Protein AF-A0A962X6D7-F1 (afdb_monomer)

Structure (mmCIF, N/CA/C/O backbone):
data_AF-A0A962X6D7-F1
#
_entry.id   AF-A0A962X6D7-F1
#
loop_
_atom_site.group_PDB
_atom_site.id
_atom_site.type_symbol
_atom_site.label_atom_id
_atom_sit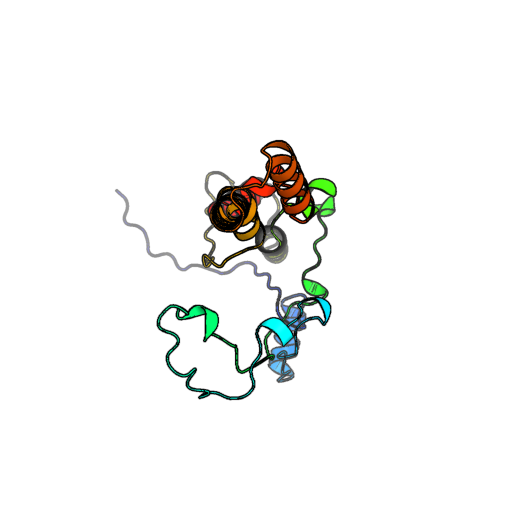e.label_alt_id
_atom_site.label_comp_id
_atom_site.label_asym_id
_atom_site.label_entity_id
_atom_site.label_seq_id
_atom_site.pdbx_PDB_ins_code
_atom_site.Cartn_x
_atom_site.Cartn_y
_atom_site.Cartn_z
_atom_site.occupancy
_atom_site.B_iso_or_equiv
_atom_site.auth_seq_id
_atom_site.auth_comp_id
_atom_site.auth_asym_id
_atom_site.auth_atom_id
_atom_site.pdbx_PDB_model_num
ATOM 1 N N . MET A 1 1 ? -8.717 36.771 18.619 1.00 44.91 1 MET A N 1
ATOM 2 C CA . MET A 1 1 ? -8.105 35.461 18.313 1.00 44.91 1 MET A CA 1
ATOM 3 C C . MET A 1 1 ? -8.301 34.594 19.543 1.00 44.91 1 MET A C 1
ATOM 5 O O . MET A 1 1 ? -7.659 34.850 20.550 1.00 44.91 1 MET A O 1
ATOM 9 N N . SER A 1 2 ? -9.304 33.711 19.521 1.00 48.44 2 SER A N 1
ATOM 10 C CA . SER A 1 2 ? -9.614 32.841 20.662 1.00 48.44 2 SER A CA 1
ATOM 11 C C . SER A 1 2 ? -8.520 31.786 20.784 1.00 48.44 2 SER A C 1
ATOM 13 O O . SER A 1 2 ? -8.161 31.180 19.776 1.00 48.44 2 SER A O 1
ATOM 15 N N . ALA A 1 3 ? -7.975 31.612 21.987 1.00 52.97 3 ALA A N 1
ATOM 16 C CA . ALA A 1 3 ? -7.013 30.564 22.287 1.00 52.97 3 ALA A CA 1
ATOM 17 C C . ALA A 1 3 ? -7.563 29.207 21.823 1.00 52.97 3 ALA A C 1
ATOM 19 O O . ALA A 1 3 ? -8.709 28.866 22.120 1.00 52.97 3 ALA A O 1
ATOM 20 N N . THR A 1 4 ? -6.754 28.447 21.086 1.00 59.81 4 THR A N 1
ATOM 21 C CA . THR A 1 4 ? -6.993 27.029 20.810 1.00 59.81 4 THR A CA 1
ATOM 22 C C . THR A 1 4 ? -7.150 26.322 22.148 1.00 59.81 4 THR A C 1
ATOM 24 O O . THR A 1 4 ? -6.160 26.063 22.832 1.00 59.81 4 THR A O 1
ATOM 27 N N . GLN A 1 5 ? -8.395 26.078 22.562 1.00 63.34 5 GLN A N 1
ATOM 28 C CA . GLN A 1 5 ? -8.655 25.212 23.698 1.00 63.34 5 GLN A CA 1
ATOM 29 C C . GLN A 1 5 ? -8.096 23.846 23.336 1.00 63.34 5 GLN A C 1
ATOM 31 O O . GLN A 1 5 ? -8.526 23.238 22.354 1.00 63.34 5 GLN A O 1
ATOM 36 N N . ASN A 1 6 ? -7.098 23.419 24.104 1.00 71.44 6 ASN A N 1
ATOM 37 C CA . ASN A 1 6 ? -6.504 22.099 24.022 1.00 71.44 6 ASN A CA 1
ATOM 38 C C . ASN A 1 6 ? -7.585 21.097 24.447 1.00 71.44 6 ASN A C 1
ATOM 40 O O . ASN A 1 6 ? -7.741 20.806 25.628 1.00 71.44 6 ASN A O 1
ATOM 44 N N . SER A 1 7 ? -8.430 20.723 23.492 1.00 83.88 7 SER A N 1
ATOM 45 C CA . SER A 1 7 ? -9.551 19.819 23.704 1.00 83.88 7 SER A CA 1
ATOM 46 C C . SER A 1 7 ? -9.034 18.403 23.520 1.00 83.88 7 SER A C 1
ATOM 48 O O . SER A 1 7 ? -8.278 18.144 22.580 1.00 83.88 7 SER A O 1
ATOM 50 N N . ASP A 1 8 ? -9.440 17.500 24.404 1.00 93.38 8 ASP A N 1
ATOM 51 C CA . ASP A 1 8 ? -9.109 16.087 24.262 1.00 93.38 8 ASP A CA 1
ATOM 52 C C . ASP A 1 8 ? -9.679 15.536 22.946 1.00 93.38 8 ASP A C 1
ATOM 54 O O . ASP A 1 8 ? -10.756 15.935 22.493 1.00 93.38 8 ASP A O 1
ATOM 58 N N . ILE A 1 9 ? -8.944 14.613 22.323 1.00 93.62 9 ILE A N 1
ATOM 59 C CA . ILE A 1 9 ? -9.328 13.982 21.058 1.00 93.62 9 ILE A CA 1
ATOM 60 C C . ILE A 1 9 ? -9.783 12.551 21.336 1.00 93.62 9 ILE A C 1
ATOM 62 O O . ILE A 1 9 ? -9.028 11.748 21.883 1.00 93.62 9 ILE A O 1
ATOM 66 N N . ALA A 1 10 ? -11.008 12.225 20.926 1.00 96.31 10 ALA A N 1
ATOM 67 C CA . ALA A 1 10 ? -11.549 10.874 20.999 1.00 96.31 10 ALA A CA 1
ATOM 68 C C . ALA A 1 10 ? -11.366 10.137 19.665 1.00 96.31 10 ALA A C 1
ATOM 70 O O . ALA A 1 10 ? -11.603 10.699 18.595 1.00 96.31 10 ALA A O 1
ATOM 71 N N . ILE A 1 11 ? -10.996 8.858 19.734 1.00 97.25 11 ILE A N 1
ATOM 72 C CA . ILE A 1 11 ? -11.051 7.944 18.589 1.00 97.25 11 ILE A CA 1
ATOM 73 C C . ILE A 1 11 ? -12.446 7.324 18.589 1.00 97.25 11 ILE A C 1
ATOM 75 O O . ILE A 1 11 ? -12.779 6.564 19.496 1.00 97.25 11 ILE A O 1
ATOM 79 N N . VAL A 1 12 ? -13.264 7.685 17.602 1.00 97.12 12 VAL A N 1
ATOM 80 C CA . VAL A 1 12 ? -14.678 7.273 17.530 1.00 97.12 12 VAL A CA 1
ATOM 81 C C . VAL A 1 12 ? -14.941 6.129 16.556 1.00 97.12 12 VAL A C 1
ATOM 83 O O . VAL A 1 12 ? -16.013 5.546 16.606 1.00 97.12 12 VAL A O 1
ATOM 86 N N . GLY A 1 13 ? -13.974 5.793 15.704 1.00 97.81 13 GLY A N 1
ATOM 87 C CA . GLY A 1 13 ? -14.039 4.630 14.827 1.00 97.81 13 GLY A CA 1
ATOM 88 C C . GLY A 1 13 ? -12.663 4.265 14.293 1.00 97.81 13 GLY A C 1
ATOM 89 O O . GLY A 1 13 ? -11.773 5.117 14.189 1.00 97.81 13 GLY A O 1
ATOM 90 N N . MET A 1 14 ? -12.470 2.986 13.999 1.00 98.25 14 MET A N 1
ATOM 91 C CA . MET A 1 14 ? -11.208 2.440 13.522 1.00 98.25 14 MET A CA 1
ATOM 92 C C . MET A 1 14 ? -11.446 1.347 12.481 1.00 98.25 14 MET A C 1
ATOM 94 O O . MET A 1 14 ? -12.423 0.609 12.515 1.00 98.25 14 MET A O 1
ATOM 98 N N . ALA A 1 15 ? -10.479 1.180 11.587 1.00 98.12 15 ALA A N 1
ATOM 99 C CA . ALA A 1 15 ? -10.383 0.023 10.713 1.00 98.12 15 ALA A CA 1
ATOM 100 C C . ALA A 1 15 ? -8.913 -0.361 10.553 1.00 98.12 15 ALA A C 1
ATOM 102 O O . ALA A 1 15 ? -8.019 0.470 10.723 1.00 98.12 15 ALA A O 1
ATOM 103 N N . GLY A 1 16 ? -8.651 -1.624 10.233 1.00 96.50 16 GLY A N 1
ATOM 104 C CA . GLY A 1 16 ? -7.289 -2.099 10.043 1.00 96.50 16 GLY A CA 1
ATOM 105 C C . GLY A 1 16 ? -7.240 -3.383 9.237 1.00 96.50 16 GLY A C 1
ATOM 106 O O . GLY A 1 16 ? -8.085 -4.258 9.407 1.00 96.50 16 GLY A O 1
ATOM 107 N N . LEU A 1 17 ? -6.220 -3.474 8.388 1.00 97.06 17 LEU A N 1
ATOM 108 C CA . LEU A 1 17 ? -5.912 -4.627 7.556 1.00 97.06 17 LEU A CA 1
ATOM 109 C C . LEU A 1 17 ? -4.456 -5.017 7.801 1.00 97.06 17 LEU A C 1
ATOM 111 O O . LEU A 1 17 ? -3.547 -4.213 7.591 1.00 97.06 17 LEU A O 1
ATOM 115 N N . PHE A 1 18 ? -4.235 -6.246 8.255 1.00 97.19 18 PHE A N 1
ATOM 116 C CA . PHE A 1 18 ? -2.920 -6.735 8.658 1.00 97.19 18 PHE A CA 1
ATOM 117 C C . PHE A 1 18 ? -2.679 -8.155 8.128 1.00 97.19 18 PHE A C 1
ATOM 119 O O . PHE A 1 18 ? -3.621 -8.847 7.728 1.00 97.19 18 PHE A O 1
ATOM 126 N N . PRO A 1 19 ? -1.423 -8.638 8.119 1.00 97.56 19 PRO A N 1
ATOM 127 C CA . PRO A 1 19 ? -1.127 -10.024 7.774 1.00 97.56 19 PRO A CA 1
ATOM 128 C C . PRO A 1 19 ? -1.981 -10.998 8.596 1.00 97.56 19 PRO A C 1
ATOM 130 O O . PRO A 1 19 ? -2.004 -10.938 9.825 1.00 97.56 19 PRO A O 1
ATOM 133 N N . GLN A 1 20 ? -2.703 -11.884 7.902 1.00 97.00 20 GLN A N 1
ATOM 134 C CA . GLN A 1 20 ? -3.639 -12.851 8.498 1.00 97.00 20 GLN A CA 1
ATOM 135 C C . GLN A 1 20 ? -4.762 -12.227 9.360 1.00 97.00 20 GLN A C 1
ATOM 137 O O . GLN A 1 20 ? -5.312 -12.900 10.234 1.00 97.00 20 GLN A O 1
ATOM 142 N N . ALA A 1 21 ? -5.101 -10.954 9.145 1.00 97.81 21 ALA A N 1
ATOM 143 C CA . ALA A 1 21 ? -6.188 -10.265 9.835 1.00 97.81 21 ALA A CA 1
ATOM 144 C C . ALA A 1 21 ? -6.881 -9.274 8.894 1.00 97.81 21 ALA A C 1
ATOM 146 O O . ALA A 1 21 ? -6.393 -8.173 8.649 1.00 97.81 21 ALA A O 1
ATOM 147 N N . GLU A 1 22 ? -8.046 -9.674 8.391 1.00 96.44 22 GLU A N 1
ATOM 148 C CA . GLU A 1 22 ? -8.843 -8.884 7.445 1.00 96.44 22 GLU A CA 1
ATOM 149 C C . GLU A 1 22 ? -9.573 -7.691 8.088 1.00 96.44 22 GLU A C 1
ATOM 151 O O . GLU A 1 22 ? -10.083 -6.829 7.384 1.00 96.44 22 GLU A O 1
ATOM 156 N N . ASN A 1 23 ? -9.646 -7.648 9.421 1.00 96.75 23 ASN A N 1
ATOM 157 C CA . ASN A 1 23 ? -10.310 -6.597 10.189 1.00 96.75 23 ASN A CA 1
ATOM 158 C C . ASN A 1 23 ? -9.768 -6.533 11.632 1.00 96.75 23 ASN A C 1
ATOM 160 O O . ASN A 1 23 ? -8.963 -7.372 12.055 1.00 96.75 23 ASN A O 1
ATOM 164 N N . LEU A 1 24 ? -10.243 -5.555 12.413 1.00 97.69 24 LEU A N 1
ATOM 165 C CA . LEU A 1 24 ? -9.819 -5.348 13.804 1.00 97.69 24 LEU A CA 1
ATOM 166 C C . LEU A 1 24 ? -10.155 -6.522 14.729 1.00 97.69 24 LEU A C 1
ATOM 168 O O . LEU A 1 24 ? -9.370 -6.824 15.626 1.00 97.69 24 LEU A O 1
ATOM 172 N N . ALA A 1 25 ? -11.277 -7.213 14.508 1.00 97.81 25 ALA A N 1
ATOM 173 C CA . ALA A 1 25 ? -11.648 -8.376 15.312 1.00 97.81 25 ALA A CA 1
ATOM 174 C C . ALA A 1 25 ? -10.667 -9.538 15.090 1.00 97.81 25 ALA A C 1
ATOM 176 O O . ALA A 1 25 ? -10.178 -10.131 16.053 1.00 97.81 25 ALA A O 1
ATOM 177 N N . ALA A 1 26 ? -10.313 -9.818 13.832 1.00 98.19 26 ALA A N 1
ATOM 178 C CA . ALA A 1 26 ? -9.300 -10.809 13.481 1.00 98.19 26 ALA A CA 1
ATOM 179 C C . ALA A 1 26 ? -7.910 -10.407 14.000 1.00 98.19 26 ALA A C 1
ATOM 181 O O . ALA A 1 26 ? -7.183 -11.242 14.538 1.00 98.19 26 ALA A O 1
ATOM 182 N N . TYR A 1 27 ? -7.555 -9.124 13.902 1.00 98.25 27 TYR A N 1
ATOM 183 C CA . TYR A 1 27 ? -6.300 -8.604 14.445 1.00 98.25 27 TYR A CA 1
ATOM 184 C C . TYR A 1 27 ? -6.223 -8.782 15.967 1.00 98.25 27 TYR A C 1
ATOM 186 O O . TYR A 1 27 ? -5.227 -9.286 16.489 1.00 98.25 27 TYR A O 1
ATOM 194 N N . TRP A 1 28 ? -7.301 -8.460 16.683 1.00 98.25 28 TRP A N 1
ATOM 195 C CA . TRP A 1 28 ? -7.381 -8.645 18.129 1.00 98.25 28 TRP A CA 1
ATOM 196 C C . TRP A 1 28 ? -7.319 -10.120 18.534 1.00 98.25 28 TRP A C 1
ATOM 198 O O . TRP A 1 28 ? -6.585 -10.484 19.455 1.00 98.25 28 TRP A O 1
ATOM 208 N N . ALA A 1 29 ? -8.011 -10.995 17.802 1.00 98.50 29 ALA A N 1
ATOM 209 C CA . ALA A 1 29 ? -7.923 -12.438 18.003 1.00 98.50 29 ALA A CA 1
ATOM 210 C C . ALA A 1 29 ? -6.490 -12.960 17.793 1.00 98.50 29 ALA A C 1
ATOM 212 O O . ALA A 1 29 ? -6.024 -13.794 18.572 1.00 98.50 29 ALA A O 1
ATOM 213 N N . ASN A 1 30 ? -5.762 -12.439 16.798 1.00 98.31 30 ASN A N 1
ATOM 214 C CA . ASN A 1 30 ? -4.355 -12.781 16.575 1.00 98.31 30 ASN A CA 1
ATOM 215 C C . ASN A 1 30 ? -3.472 -12.367 17.762 1.00 98.31 30 ASN A C 1
ATOM 217 O O . ASN A 1 30 ? -2.626 -13.159 18.182 1.00 98.31 30 ASN A O 1
ATOM 221 N N . ILE A 1 31 ? -3.688 -11.174 18.331 1.00 98.25 31 ILE A N 1
ATOM 222 C CA . ILE A 1 31 ? -2.956 -10.692 19.514 1.00 98.25 31 ILE A CA 1
ATOM 223 C C . ILE A 1 31 ? -3.212 -11.605 20.717 1.00 98.25 31 ILE A C 1
ATOM 225 O O . ILE A 1 31 ? -2.263 -12.114 21.317 1.00 98.25 31 ILE A O 1
ATOM 229 N N . LEU A 1 32 ? -4.483 -11.854 21.050 1.00 98.56 32 LEU A N 1
ATOM 230 C CA . LEU A 1 32 ? -4.858 -12.717 22.176 1.00 98.56 32 LEU A CA 1
ATOM 231 C C . LEU A 1 32 ? -4.330 -14.147 22.001 1.00 98.56 32 LEU A C 1
ATOM 233 O O . LEU A 1 32 ? -3.868 -14.765 22.959 1.00 98.56 32 LEU A O 1
ATOM 237 N N . GLY A 1 33 ? -4.359 -14.650 20.766 1.00 98.44 33 GLY A N 1
ATOM 238 C CA . GLY A 1 33 ? -3.846 -15.964 20.392 1.00 98.44 33 GLY A CA 1
ATOM 239 C C . GLY A 1 33 ? -2.326 -16.042 20.230 1.00 98.44 33 GLY A C 1
ATOM 240 O O . GLY A 1 33 ? -1.828 -17.126 19.934 1.00 98.44 33 GLY A O 1
ATOM 241 N N . LYS A 1 34 ? -1.585 -14.934 20.401 1.00 98.25 34 LYS A N 1
ATOM 242 C CA . LYS A 1 34 ? -0.127 -14.842 20.177 1.00 98.25 34 LYS A CA 1
ATOM 243 C C . LYS A 1 34 ? 0.305 -15.407 18.815 1.00 98.25 34 LYS A C 1
ATOM 245 O O . LYS A 1 34 ? 1.310 -16.110 18.713 1.00 98.25 34 LYS A O 1
ATOM 250 N N . ARG A 1 35 ? -0.484 -15.145 17.771 1.00 97.94 35 ARG A N 1
ATOM 251 C CA . ARG A 1 35 ? -0.248 -15.688 16.429 1.00 97.94 35 ARG A CA 1
ATOM 252 C C . ARG A 1 35 ? 0.961 -15.011 15.775 1.00 97.94 35 ARG A C 1
ATOM 254 O O . ARG A 1 35 ? 0.990 -13.788 15.663 1.00 97.94 35 ARG A O 1
ATOM 261 N N . ASP A 1 36 ? 1.918 -15.808 15.293 1.00 97.62 36 ASP A N 1
ATOM 262 C CA . ASP A 1 36 ? 2.981 -15.334 14.397 1.00 97.62 36 ASP A CA 1
ATOM 263 C C . ASP A 1 36 ? 2.416 -15.197 12.973 1.00 97.62 36 ASP A C 1
ATOM 265 O O . ASP A 1 36 ? 2.102 -16.192 12.319 1.00 97.62 36 ASP A O 1
ATOM 269 N N . ALA A 1 37 ? 2.253 -13.955 12.513 1.00 97.25 37 ALA A N 1
ATOM 270 C CA . ALA A 1 37 ? 1.752 -13.639 11.176 1.00 97.25 37 ALA A CA 1
ATOM 271 C C . ALA A 1 37 ? 2.875 -13.411 10.140 1.00 97.25 37 ALA A C 1
ATOM 273 O O . ALA A 1 37 ? 2.617 -12.889 9.052 1.00 97.25 37 ALA A O 1
ATOM 274 N N . ILE A 1 38 ? 4.117 -13.779 10.472 1.00 97.06 38 ILE A N 1
ATOM 275 C CA . ILE A 1 38 ? 5.282 -13.666 9.595 1.00 97.06 38 ILE A CA 1
ATOM 276 C C . ILE A 1 38 ? 5.434 -14.926 8.741 1.00 97.06 38 ILE A C 1
ATOM 278 O O . ILE A 1 38 ? 5.610 -16.033 9.252 1.00 97.06 38 ILE A O 1
ATOM 282 N N . ASP A 1 39 ? 5.470 -14.746 7.426 1.00 93.94 39 ASP A N 1
ATOM 283 C CA . ASP A 1 39 ? 5.485 -15.835 6.448 1.00 93.94 39 ASP A CA 1
ATOM 284 C C . ASP A 1 39 ? 6.396 -15.487 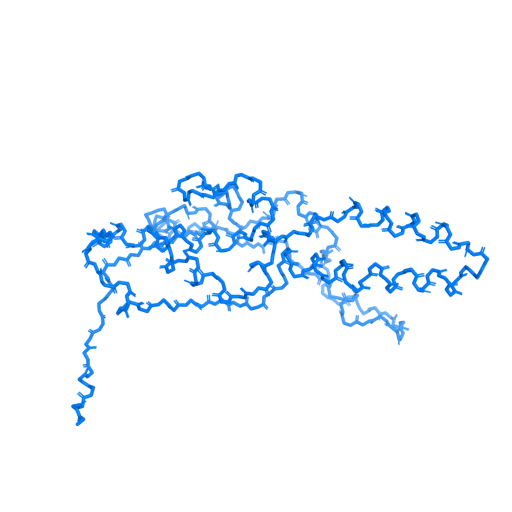5.256 1.00 93.94 39 ASP A C 1
ATOM 286 O O . ASP A 1 39 ? 6.995 -14.412 5.221 1.00 93.94 39 ASP A O 1
ATOM 290 N N . GLU A 1 40 ? 6.531 -16.387 4.288 1.00 91.88 40 GLU A N 1
ATOM 291 C CA . GLU A 1 40 ? 7.148 -16.105 2.992 1.00 91.88 40 GLU A CA 1
ATOM 292 C C . GLU A 1 40 ? 6.171 -15.378 2.041 1.00 91.88 40 GLU A C 1
ATOM 294 O O . GLU A 1 40 ? 4.943 -15.545 2.153 1.00 91.88 40 GLU A O 1
ATOM 299 N N . PRO A 1 41 ? 6.691 -14.564 1.096 1.00 89.81 41 PRO A N 1
ATOM 300 C CA . PRO A 1 41 ? 5.881 -13.919 0.068 1.00 89.81 41 PRO A CA 1
ATOM 301 C C . PRO A 1 41 ? 5.231 -14.952 -0.859 1.00 89.81 41 PRO A C 1
ATOM 303 O O . PRO A 1 41 ? 5.561 -16.139 -0.847 1.00 89.81 41 PRO A O 1
ATOM 306 N N . LEU A 1 42 ? 4.312 -14.488 -1.707 1.00 88.62 42 LEU A N 1
ATOM 307 C CA . LEU A 1 42 ? 3.743 -15.334 -2.753 1.00 88.62 42 LEU A CA 1
ATOM 308 C C . LEU A 1 42 ? 4.845 -15.825 -3.724 1.00 88.62 42 LEU A C 1
ATOM 310 O O . LEU A 1 42 ? 5.800 -15.084 -3.986 1.00 88.62 42 LEU A O 1
ATOM 314 N N . PRO A 1 43 ? 4.739 -17.053 -4.275 1.00 85.56 43 PRO A N 1
ATOM 315 C CA . PRO A 1 43 ? 5.767 -17.618 -5.157 1.00 85.56 43 PRO A CA 1
ATOM 316 C C . PRO A 1 43 ? 6.076 -16.773 -6.403 1.00 85.56 43 PRO A C 1
ATOM 318 O O . PRO A 1 43 ? 7.206 -16.773 -6.893 1.00 85.56 43 PRO A O 1
ATOM 321 N N . ASP A 1 44 ? 5.086 -16.033 -6.902 1.00 82.56 44 ASP A N 1
ATOM 322 C CA . ASP A 1 44 ? 5.173 -15.163 -8.078 1.00 82.56 44 ASP A CA 1
ATOM 323 C C . ASP A 1 44 ? 5.951 -13.858 -7.833 1.00 82.56 44 ASP A C 1
ATOM 325 O O . ASP A 1 44 ? 6.432 -13.246 -8.787 1.00 82.56 44 ASP A O 1
ATOM 329 N N . TRP A 1 45 ? 6.182 -13.476 -6.572 1.00 80.19 45 TRP A N 1
ATOM 330 C CA . TRP A 1 45 ? 7.040 -12.339 -6.217 1.00 80.19 45 TRP A CA 1
ATOM 331 C C . TRP A 1 45 ? 8.525 -12.586 -6.556 1.00 80.19 45 TRP A C 1
ATOM 333 O O . TRP A 1 45 ? 9.324 -11.651 -6.596 1.00 80.19 45 TRP A O 1
ATOM 343 N N . ASN A 1 46 ? 8.911 -13.840 -6.836 1.00 78.06 46 ASN A N 1
ATOM 344 C CA . ASN A 1 46 ? 10.263 -14.247 -7.235 1.00 78.06 46 ASN A CA 1
ATOM 345 C C . ASN A 1 46 ? 11.363 -13.759 -6.267 1.00 78.06 46 ASN A C 1
ATOM 347 O O . ASN A 1 46 ? 12.399 -13.222 -6.672 1.00 78.06 46 ASN A O 1
ATOM 351 N N . ALA A 1 47 ? 11.156 -13.998 -4.965 1.00 79.94 47 ALA A N 1
ATOM 352 C CA . ALA A 1 47 ? 12.090 -13.623 -3.896 1.00 79.94 47 ALA A CA 1
ATOM 353 C C . ALA A 1 47 ? 13.530 -14.098 -4.130 1.00 79.94 47 ALA A C 1
ATOM 355 O O . ALA A 1 47 ? 14.478 -13.449 -3.695 1.00 79.94 47 ALA A O 1
ATOM 356 N N . ASN A 1 48 ? 13.700 -15.213 -4.847 1.00 79.62 48 ASN A N 1
ATOM 357 C CA . ASN A 1 48 ? 15.004 -15.776 -5.198 1.00 79.62 48 ASN A CA 1
ATOM 358 C C . ASN A 1 48 ? 15.904 -14.775 -5.931 1.00 79.62 48 ASN A C 1
ATOM 360 O O . ASN A 1 48 ? 17.120 -14.831 -5.780 1.00 79.62 48 ASN A O 1
ATOM 364 N N . ARG A 1 49 ? 15.332 -13.831 -6.689 1.00 77.94 49 ARG A N 1
ATOM 365 C CA . ARG A 1 49 ? 16.109 -12.796 -7.381 1.00 77.94 49 ARG A CA 1
ATOM 366 C C . ARG A 1 49 ? 16.839 -11.862 -6.412 1.00 77.94 49 ARG A C 1
ATOM 368 O O . ARG A 1 49 ? 17.911 -11.354 -6.749 1.00 77.94 49 ARG A O 1
ATOM 375 N N . PHE A 1 50 ? 16.278 -11.645 -5.227 1.00 77.12 50 PHE A N 1
ATOM 376 C CA . PHE A 1 50 ? 16.754 -10.660 -4.254 1.00 77.12 50 PHE A CA 1
ATOM 377 C C . PHE A 1 50 ? 17.338 -11.291 -2.987 1.00 77.12 50 PHE A C 1
ATOM 379 O O . PHE A 1 50 ? 17.929 -10.577 -2.188 1.00 77.12 50 PHE A O 1
ATOM 386 N N . TYR A 1 51 ? 17.193 -12.604 -2.804 1.00 80.88 51 TYR A N 1
ATOM 387 C CA . TYR A 1 51 ? 17.613 -13.318 -1.601 1.00 80.88 51 TYR A CA 1
ATOM 388 C C . TYR A 1 51 ? 19.050 -13.850 -1.691 1.00 80.88 51 TYR A C 1
ATOM 390 O O . TYR A 1 51 ? 19.403 -14.493 -2.679 1.00 80.88 51 TYR A O 1
ATOM 398 N N . GLU A 1 52 ? 19.841 -13.651 -0.634 1.00 80.88 52 GLU A N 1
ATOM 399 C CA . GLU A 1 52 ? 21.127 -14.329 -0.417 1.00 80.88 52 GLU A CA 1
ATOM 400 C C . GLU A 1 52 ? 21.288 -14.673 1.076 1.00 80.88 52 GLU A C 1
ATOM 402 O O . GLU A 1 52 ? 21.304 -13.767 1.905 1.00 80.88 52 GLU A O 1
ATOM 407 N N . PRO A 1 53 ? 21.391 -15.960 1.458 1.00 72.62 53 PRO A N 1
ATOM 408 C CA . PRO A 1 53 ? 21.372 -16.391 2.861 1.00 72.62 53 PRO A CA 1
ATOM 409 C C . PRO A 1 53 ? 22.591 -15.957 3.694 1.00 72.62 53 PRO A C 1
ATOM 411 O O . PRO A 1 53 ? 22.546 -16.067 4.919 1.00 72.62 53 PRO A O 1
ATOM 414 N N . VAL A 1 54 ? 23.684 -15.502 3.069 1.00 67.06 54 VAL A N 1
ATOM 415 C CA . VAL A 1 54 ? 24.961 -15.234 3.746 1.00 67.06 54 VAL A CA 1
ATOM 416 C C . VAL A 1 54 ? 25.194 -13.730 3.857 1.00 67.06 54 VAL A C 1
ATOM 418 O O . VAL A 1 54 ? 25.512 -13.060 2.882 1.00 67.06 54 VAL A O 1
ATOM 421 N N . ALA A 1 55 ? 25.090 -13.193 5.072 1.00 55.62 55 ALA A N 1
ATOM 422 C CA . ALA A 1 55 ? 25.630 -11.874 5.374 1.00 55.62 55 ALA A CA 1
ATOM 423 C C . ALA A 1 55 ? 27.166 -11.963 5.367 1.00 55.62 55 ALA A C 1
ATOM 425 O O . ALA A 1 55 ? 27.746 -12.527 6.293 1.00 55.62 55 ALA A O 1
ATOM 426 N N . GLY A 1 56 ? 27.824 -11.434 4.330 1.00 52.34 56 GLY A N 1
ATOM 427 C CA . GLY A 1 56 ? 29.284 -11.273 4.331 1.00 52.34 56 GLY A CA 1
ATOM 428 C C . GLY A 1 56 ? 30.059 -11.854 3.151 1.00 52.34 56 GLY A C 1
ATOM 429 O O . GLY A 1 56 ? 31.280 -11.944 3.250 1.00 52.34 56 GLY A O 1
ATOM 430 N N . THR A 1 57 ? 29.427 -12.201 2.027 1.00 51.81 57 THR A N 1
ATOM 431 C CA . THR A 1 57 ? 30.150 -12.277 0.750 1.00 51.81 57 THR A CA 1
ATOM 432 C C . THR A 1 57 ? 30.638 -10.869 0.405 1.00 51.81 57 THR A C 1
ATOM 434 O O . THR A 1 57 ? 29.940 -10.041 -0.175 1.00 51.81 57 THR A O 1
ATOM 437 N N . THR A 1 58 ? 31.860 -10.557 0.836 1.00 51.75 58 THR A N 1
ATOM 438 C CA . THR A 1 58 ? 32.659 -9.478 0.267 1.00 51.75 58 THR A CA 1
ATOM 439 C C . THR A 1 58 ? 32.727 -9.734 -1.229 1.00 51.75 58 THR A C 1
ATOM 441 O O . THR A 1 58 ? 33.506 -10.569 -1.679 1.00 51.75 58 THR A O 1
ATOM 444 N N . HIS A 1 59 ? 31.869 -9.067 -1.999 1.00 52.66 59 HIS A N 1
ATOM 445 C CA . HIS A 1 59 ? 32.066 -8.962 -3.434 1.00 52.66 59 HIS A CA 1
ATOM 446 C C . HIS A 1 59 ? 33.432 -8.304 -3.627 1.00 52.66 59 HIS A C 1
ATOM 448 O O . HIS A 1 59 ? 33.588 -7.114 -3.332 1.00 52.66 59 HIS A O 1
ATOM 454 N N . GLU A 1 60 ? 34.421 -9.113 -4.010 1.00 51.94 60 GLU A N 1
ATOM 455 C CA . GLU A 1 60 ? 35.743 -8.655 -4.411 1.00 51.94 60 GLU A CA 1
ATOM 456 C C . GLU A 1 60 ? 35.568 -7.613 -5.519 1.00 51.94 60 GLU A C 1
ATOM 458 O O . GLU A 1 60 ? 35.061 -7.898 -6.598 1.00 51.94 60 GLU A O 1
ATOM 463 N N . ASP A 1 61 ? 35.882 -6.380 -5.139 1.00 52.28 61 ASP A N 1
ATOM 464 C CA . ASP A 1 61 ? 36.396 -5.257 -5.917 1.00 52.28 61 ASP A CA 1
ATOM 465 C C . ASP A 1 61 ? 36.251 -5.291 -7.456 1.00 52.28 61 ASP A C 1
ATOM 467 O O . ASP A 1 61 ? 37.234 -5.177 -8.184 1.00 52.28 61 ASP A O 1
ATOM 471 N N . ASP A 1 62 ? 35.020 -5.350 -7.979 1.00 52.12 62 ASP A N 1
ATOM 472 C CA . ASP A 1 62 ? 34.726 -4.737 -9.279 1.00 52.12 62 ASP A CA 1
ATOM 473 C C . ASP A 1 62 ? 34.224 -3.310 -9.030 1.00 52.12 62 ASP A C 1
ATOM 475 O O . ASP A 1 62 ? 33.108 -3.058 -8.557 1.00 52.12 62 ASP A O 1
ATOM 479 N N . SER A 1 63 ? 35.111 -2.353 -9.276 1.00 50.75 63 SER A N 1
ATOM 480 C CA . SER A 1 63 ? 35.055 -0.946 -8.864 1.00 50.75 63 SER A CA 1
ATOM 481 C C . SER A 1 63 ? 34.002 -0.103 -9.612 1.00 50.75 63 SER A C 1
ATOM 483 O O . SER A 1 63 ? 34.120 1.118 -9.724 1.00 50.75 63 SER A O 1
ATOM 485 N N . ARG A 1 64 ? 32.923 -0.733 -10.096 1.00 53.88 64 ARG A N 1
ATOM 486 C CA . ARG A 1 64 ? 31.758 -0.074 -10.717 1.00 53.88 64 ARG A CA 1
ATOM 487 C C . ARG A 1 64 ? 30.398 -0.575 -10.224 1.00 53.88 64 ARG A C 1
ATOM 489 O O . ARG A 1 64 ? 29.408 0.126 -10.428 1.00 53.88 64 ARG A O 1
ATOM 496 N N . GLY A 1 65 ? 30.339 -1.721 -9.542 1.00 49.69 65 GLY A N 1
ATOM 497 C CA . GLY A 1 65 ? 29.094 -2.260 -8.996 1.00 49.69 65 GLY A CA 1
ATOM 498 C C . GLY A 1 65 ? 28.680 -1.543 -7.712 1.00 49.69 65 GLY A C 1
ATOM 499 O O . GLY A 1 65 ? 29.280 -1.748 -6.649 1.00 49.69 65 GLY A O 1
ATOM 500 N N . GLY A 1 66 ? 27.695 -0.648 -7.808 1.00 54.72 66 GLY A N 1
ATOM 501 C CA . GLY A 1 66 ? 27.210 0.164 -6.686 1.00 54.72 66 GLY A CA 1
ATOM 502 C C . GLY A 1 66 ? 26.557 -0.654 -5.560 1.00 54.72 66 GLY A C 1
ATOM 503 O O . GLY A 1 66 ? 26.320 -1.852 -5.692 1.00 54.72 66 GLY A O 1
ATOM 504 N N . PHE A 1 67 ? 26.217 0.014 -4.449 1.00 56.44 67 PHE A N 1
ATOM 505 C CA . PHE A 1 67 ? 25.574 -0.572 -3.255 1.00 56.44 67 PHE A CA 1
ATOM 506 C C . PHE A 1 67 ? 24.418 -1.542 -3.573 1.00 56.44 67 PHE A C 1
ATOM 508 O O . PHE A 1 67 ? 24.275 -2.563 -2.910 1.00 56.44 67 PHE A O 1
ATOM 515 N N . LEU A 1 68 ? 23.630 -1.262 -4.617 1.00 54.81 68 LEU A N 1
ATOM 516 C CA . LEU A 1 68 ? 22.469 -2.066 -5.007 1.00 54.81 68 LEU A CA 1
ATOM 517 C C . LEU A 1 68 ? 22.813 -3.437 -5.613 1.00 54.81 68 LEU A C 1
ATOM 519 O O . LEU A 1 68 ? 22.023 -4.362 -5.457 1.00 54.81 68 LEU A O 1
ATOM 523 N N . GLU A 1 69 ? 23.970 -3.608 -6.260 1.00 52.81 69 GLU A N 1
ATOM 524 C CA . GLU A 1 69 ? 24.385 -4.922 -6.791 1.00 52.81 69 GLU A CA 1
ATOM 525 C C . GLU A 1 69 ? 24.810 -5.887 -5.679 1.00 52.81 69 GLU A C 1
ATOM 527 O O . GLU A 1 69 ? 24.711 -7.101 -5.839 1.00 52.81 69 GLU A O 1
ATOM 532 N N . ARG A 1 70 ? 25.205 -5.335 -4.526 1.00 60.34 70 ARG A N 1
ATOM 533 C CA . ARG A 1 70 ? 25.610 -6.062 -3.312 1.00 60.34 70 ARG A CA 1
ATOM 534 C C . ARG A 1 70 ? 24.475 -6.170 -2.285 1.00 60.34 70 ARG A C 1
ATOM 536 O O . ARG A 1 70 ? 24.617 -6.840 -1.269 1.00 60.34 70 ARG A O 1
ATOM 543 N N . ALA A 1 71 ? 23.349 -5.490 -2.518 1.00 62.09 71 ALA A N 1
ATOM 544 C CA . ALA A 1 71 ? 22.217 -5.427 -1.598 1.00 62.09 71 ALA A CA 1
ATOM 545 C C . ALA A 1 71 ? 21.262 -6.609 -1.820 1.00 62.09 71 ALA A C 1
ATOM 547 O O . ALA A 1 71 ? 20.137 -6.452 -2.298 1.00 62.09 71 ALA A O 1
ATOM 548 N N . LYS A 1 72 ? 21.717 -7.814 -1.477 1.00 73.69 72 LYS A N 1
ATOM 549 C CA . LYS A 1 72 ? 20.837 -8.978 -1.346 1.00 73.69 72 LYS A CA 1
ATOM 550 C C . LYS A 1 72 ? 20.232 -9.016 0.056 1.00 73.69 72 LYS A C 1
ATOM 552 O O . LYS A 1 72 ? 20.859 -8.636 1.042 1.00 73.69 72 LYS A O 1
ATOM 557 N N . ILE A 1 73 ? 18.981 -9.448 0.144 1.00 79.94 73 ILE A N 1
ATOM 558 C CA . ILE A 1 73 ? 18.235 -9.554 1.397 1.00 79.94 73 ILE A CA 1
ATOM 559 C C . ILE A 1 73 ? 18.522 -10.933 2.001 1.00 79.94 73 ILE A C 1
ATOM 561 O O . ILE A 1 73 ? 18.362 -11.950 1.331 1.00 79.94 73 ILE A O 1
ATOM 565 N N . TYR A 1 74 ? 18.906 -10.987 3.277 1.00 83.06 74 TYR A N 1
ATOM 566 C CA . TYR A 1 74 ? 19.241 -12.238 3.979 1.00 83.06 74 TYR A CA 1
ATOM 567 C C . TYR A 1 74 ? 18.030 -12.970 4.575 1.00 83.06 74 TYR A C 1
ATOM 569 O O . TYR A 1 74 ? 18.162 -14.041 5.166 1.00 83.06 74 TYR A O 1
ATOM 577 N N . THR A 1 75 ? 16.833 -12.403 4.434 1.00 86.50 75 THR A N 1
ATOM 578 C CA . THR A 1 75 ? 15.577 -12.977 4.917 1.00 86.50 75 THR A CA 1
ATOM 579 C C . THR A 1 75 ? 14.506 -12.913 3.838 1.00 86.50 75 THR A C 1
ATOM 581 O O . THR A 1 75 ? 14.427 -11.959 3.068 1.00 86.50 75 THR A O 1
ATOM 584 N N . ARG A 1 76 ? 13.668 -13.949 3.799 1.00 86.62 76 ARG A N 1
ATOM 585 C CA . ARG A 1 76 ? 12.461 -14.020 2.960 1.00 86.62 76 ARG A CA 1
ATOM 586 C C . ARG A 1 76 ? 11.189 -13.835 3.779 1.00 86.62 76 ARG A C 1
ATOM 588 O O . ARG A 1 76 ? 10.099 -13.841 3.224 1.00 86.62 76 ARG A O 1
ATOM 595 N N . ARG A 1 77 ? 11.324 -13.738 5.101 1.00 91.31 77 ARG A N 1
ATOM 596 C CA . ARG A 1 77 ? 10.202 -13.704 6.032 1.00 91.31 77 ARG A CA 1
ATOM 597 C C . ARG A 1 77 ? 9.730 -12.269 6.236 1.00 91.31 77 ARG A C 1
ATOM 599 O O . ARG A 1 77 ? 10.546 -11.381 6.474 1.00 91.31 77 ARG A O 1
ATOM 606 N N . GLY A 1 78 ? 8.421 -12.062 6.171 1.00 93.50 78 GLY A N 1
ATOM 607 C CA . GLY A 1 78 ? 7.782 -10.764 6.362 1.00 93.50 78 GLY A CA 1
ATOM 608 C C . GLY A 1 78 ? 6.288 -10.887 6.658 1.00 93.50 78 GLY A C 1
ATOM 609 O O . GLY A 1 78 ? 5.698 -11.962 6.560 1.00 93.50 78 GLY A O 1
ATOM 610 N N . GLY A 1 79 ? 5.673 -9.773 7.047 1.00 95.25 79 GLY A N 1
ATOM 611 C CA . GLY A 1 79 ? 4.226 -9.683 7.210 1.00 95.25 79 GLY A CA 1
ATOM 612 C C . GLY A 1 79 ? 3.564 -9.356 5.875 1.00 95.25 79 GLY A C 1
ATOM 613 O O . GLY A 1 79 ? 3.592 -8.206 5.445 1.00 95.25 79 GLY A O 1
ATOM 614 N N . PHE A 1 80 ? 2.961 -10.349 5.222 1.00 94.44 80 PHE A N 1
ATOM 615 C CA . PHE A 1 80 ? 2.341 -10.184 3.904 1.00 94.44 80 PHE A CA 1
ATOM 616 C C . PHE A 1 80 ? 0.813 -10.251 3.984 1.00 94.44 80 PHE A C 1
ATOM 618 O O . PHE A 1 80 ? 0.260 -11.139 4.630 1.00 94.44 80 PHE A O 1
ATOM 625 N N . LEU A 1 81 ? 0.124 -9.359 3.265 1.00 93.94 81 LEU A N 1
ATOM 626 C CA . LEU A 1 81 ? -1.340 -9.398 3.142 1.00 93.94 81 LEU A CA 1
ATOM 627 C C . LEU A 1 81 ? -1.830 -10.582 2.286 1.00 93.94 81 LEU A C 1
ATOM 629 O O . LEU A 1 81 ? -2.914 -11.105 2.524 1.00 93.94 81 LEU A O 1
ATOM 633 N N . LYS A 1 82 ? -1.027 -11.044 1.314 1.00 92.12 82 LYS A N 1
ATOM 634 C CA . LYS A 1 82 ? -1.375 -12.141 0.387 1.00 92.12 82 LYS A CA 1
ATOM 635 C C . LYS A 1 82 ? -2.743 -11.892 -0.267 1.00 92.12 82 LYS A C 1
ATOM 637 O O . LYS A 1 82 ? -2.951 -10.824 -0.836 1.00 92.12 82 LYS A O 1
ATOM 642 N N . GLU A 1 83 ? -3.682 -12.828 -0.162 1.00 90.75 83 GLU A N 1
ATOM 643 C CA . GLU A 1 83 ? -5.035 -12.705 -0.720 1.00 90.75 83 GLU A CA 1
ATOM 644 C C . GLU A 1 83 ? -5.818 -11.507 -0.161 1.00 90.75 83 GLU A C 1
ATOM 646 O O . GLU A 1 83 ? -6.664 -10.957 -0.863 1.00 90.75 83 GLU A O 1
ATOM 651 N N . LEU A 1 84 ? -5.488 -11.037 1.051 1.00 92.94 84 LEU A N 1
ATOM 652 C CA . LEU A 1 84 ? -6.096 -9.842 1.646 1.00 92.94 84 LEU A CA 1
ATOM 653 C C . LEU A 1 84 ? -5.709 -8.548 0.915 1.00 92.94 84 LEU A C 1
ATOM 655 O O . LEU A 1 84 ? -6.304 -7.507 1.151 1.00 92.94 84 LEU A O 1
ATOM 659 N N . SER A 1 85 ? -4.729 -8.594 0.007 1.00 89.44 85 SER A N 1
ATOM 660 C CA . SER A 1 85 ? -4.391 -7.449 -0.845 1.00 89.44 85 SER A CA 1
ATOM 661 C C . SER A 1 85 ? -5.421 -7.180 -1.951 1.00 89.44 85 SER A C 1
ATOM 663 O O . SER A 1 85 ? -5.334 -6.146 -2.617 1.00 89.44 85 SER A O 1
ATOM 665 N N . ARG A 1 86 ? -6.395 -8.078 -2.166 1.00 88.62 86 ARG A N 1
ATOM 666 C CA . ARG A 1 86 ? -7.465 -7.890 -3.154 1.00 88.62 86 ARG A CA 1
ATOM 667 C C . ARG A 1 86 ? -8.410 -6.768 -2.726 1.00 88.62 86 ARG A C 1
ATOM 669 O O . ARG A 1 86 ? -8.711 -6.612 -1.552 1.00 88.62 86 ARG A O 1
ATOM 676 N N . PHE A 1 87 ? -8.921 -6.028 -3.705 1.00 87.88 87 PHE A N 1
ATOM 677 C CA . PHE A 1 87 ? -9.787 -4.875 -3.479 1.00 87.88 87 PHE A CA 1
ATOM 678 C C . PHE A 1 87 ? -11.030 -4.917 -4.374 1.00 87.88 87 PHE A C 1
ATOM 680 O O . PHE A 1 87 ? -10.944 -5.207 -5.572 1.00 87.88 87 PHE A O 1
ATOM 687 N N . ASN A 1 88 ? -12.194 -4.592 -3.805 1.00 88.25 88 ASN A N 1
ATOM 688 C CA . ASN A 1 88 ? -13.459 -4.542 -4.536 1.00 88.25 88 ASN A CA 1
ATOM 689 C C . ASN A 1 88 ? -13.691 -3.162 -5.168 1.00 88.25 88 ASN A C 1
ATOM 691 O O . ASN A 1 88 ? -14.481 -2.353 -4.688 1.00 88.25 88 ASN A O 1
ATOM 695 N N . ALA A 1 89 ? -13.052 -2.923 -6.310 1.00 86.50 89 ALA A N 1
ATOM 696 C CA . ALA A 1 89 ? -13.155 -1.661 -7.042 1.00 86.50 89 ALA A CA 1
ATOM 697 C C . ALA A 1 89 ? -14.590 -1.236 -7.392 1.00 86.50 89 ALA A C 1
ATOM 699 O O . ALA A 1 89 ? -14.909 -0.044 -7.381 1.00 86.50 89 ALA A O 1
ATOM 700 N N . ARG A 1 90 ? -15.483 -2.199 -7.650 1.00 87.31 90 ARG A N 1
ATOM 701 C CA . ARG A 1 90 ? -16.880 -1.920 -8.004 1.00 87.31 90 ARG A CA 1
ATOM 702 C C . ARG A 1 90 ? -17.641 -1.251 -6.861 1.00 87.31 90 ARG A C 1
ATOM 704 O O . ARG A 1 90 ? -18.450 -0.367 -7.133 1.00 87.31 90 ARG A O 1
ATOM 711 N N . ALA A 1 91 ? -17.372 -1.633 -5.610 1.00 87.00 91 ALA A N 1
ATOM 712 C CA . ALA A 1 91 ? -18.009 -1.033 -4.431 1.00 87.00 91 ALA A CA 1
ATOM 713 C C . ALA A 1 91 ? -17.688 0.464 -4.279 1.00 87.00 91 ALA A C 1
ATOM 715 O O . ALA A 1 91 ? -18.444 1.205 -3.655 1.00 87.00 91 ALA A O 1
ATOM 716 N N . PHE A 1 92 ? -16.599 0.906 -4.909 1.00 87.12 92 PHE A N 1
ATOM 717 C CA . PHE A 1 92 ? -16.146 2.288 -4.934 1.00 87.12 92 PHE A CA 1
ATOM 718 C C . PHE A 1 92 ? -16.332 2.930 -6.304 1.00 87.12 92 PHE A C 1
ATOM 720 O O . PHE A 1 92 ? -15.694 3.934 -6.567 1.00 87.12 92 PHE A O 1
ATOM 727 N N . GLY A 1 93 ? -17.129 2.369 -7.221 1.00 86.88 93 GLY A N 1
ATOM 728 C CA . GLY A 1 93 ? -17.328 2.951 -8.556 1.00 86.88 93 GLY A CA 1
ATOM 729 C C . GLY A 1 93 ? -16.020 3.192 -9.326 1.00 86.88 93 GLY A C 1
ATOM 730 O O . GLY A 1 93 ? -15.904 4.180 -10.052 1.00 86.88 93 GLY A O 1
ATOM 731 N N . ILE A 1 94 ? -15.008 2.347 -9.109 1.00 86.00 94 ILE A N 1
ATOM 732 C CA . ILE A 1 94 ? -13.750 2.347 -9.856 1.00 86.00 94 ILE A CA 1
ATOM 733 C C . ILE A 1 94 ? -13.898 1.335 -10.992 1.00 86.00 94 ILE A C 1
ATOM 735 O O . ILE A 1 94 ? -14.257 0.176 -10.771 1.00 86.00 94 ILE A O 1
ATOM 739 N N . MET A 1 95 ? -13.638 1.785 -12.221 1.00 85.00 95 MET A N 1
ATOM 740 C CA . MET A 1 95 ? -13.732 0.932 -13.403 1.00 85.00 95 MET A CA 1
ATOM 741 C C . MET A 1 95 ? -12.672 -0.179 -13.332 1.00 85.00 95 MET A C 1
ATOM 743 O O . MET A 1 95 ? -11.524 0.118 -13.004 1.00 85.00 95 MET A O 1
ATOM 747 N N . PRO A 1 96 ? -12.999 -1.442 -13.678 1.00 81.06 96 PRO A N 1
ATOM 748 C CA . PRO A 1 96 ? -12.043 -2.551 -13.602 1.00 81.06 96 PRO A CA 1
ATOM 749 C C . PRO A 1 96 ? -10.740 -2.306 -14.374 1.00 81.06 96 PRO A C 1
ATOM 751 O O . PRO A 1 96 ? -9.673 -2.698 -13.911 1.00 81.06 96 PRO A O 1
ATOM 754 N N . VAL A 1 97 ? -10.819 -1.613 -15.516 1.00 79.56 97 VAL A N 1
ATOM 755 C CA . VAL A 1 97 ? -9.645 -1.246 -16.326 1.00 79.56 97 VAL A CA 1
ATOM 756 C C . VAL A 1 97 ? -8.667 -0.352 -15.553 1.00 79.56 97 VAL A C 1
ATOM 758 O O . VAL A 1 97 ? -7.462 -0.562 -15.625 1.00 79.56 97 VAL A O 1
ATOM 761 N N . SER A 1 98 ? -9.177 0.559 -14.724 1.00 79.56 98 SER A N 1
ATOM 762 C CA . SER A 1 98 ? -8.371 1.495 -13.935 1.00 79.56 98 SER A CA 1
ATOM 763 C C . SER A 1 98 ? -7.699 0.830 -12.728 1.00 79.56 98 SER A C 1
ATOM 765 O O . SER A 1 98 ? -6.726 1.355 -12.192 1.00 79.56 98 SER A O 1
ATOM 767 N N . VAL A 1 99 ? -8.177 -0.343 -12.293 1.00 81.88 99 VAL A N 1
ATOM 768 C CA . VAL A 1 99 ? -7.566 -1.107 -11.187 1.00 81.88 99 VAL A CA 1
ATOM 769 C C . VAL A 1 99 ? -6.210 -1.666 -11.598 1.00 81.88 99 VAL A C 1
ATOM 771 O O . VAL A 1 99 ? -5.270 -1.667 -10.806 1.00 81.88 99 VAL A O 1
ATOM 774 N N . ALA A 1 100 ? -6.093 -2.110 -12.853 1.00 77.69 100 ALA A N 1
ATOM 775 C CA . ALA A 1 100 ? -4.858 -2.677 -13.378 1.00 77.69 100 ALA A CA 1
ATOM 776 C C . ALA A 1 100 ? -3.701 -1.667 -13.358 1.00 77.69 100 ALA A C 1
ATOM 778 O O . ALA A 1 100 ? -2.566 -2.090 -13.158 1.00 77.69 100 ALA A O 1
ATOM 779 N N . SER A 1 101 ? -4.002 -0.371 -13.494 1.00 75.19 101 SER A N 1
ATOM 780 C CA . SER A 1 101 ? -3.039 0.739 -13.472 1.00 75.19 101 SER A CA 1
ATOM 781 C C . SER A 1 101 ? -2.928 1.435 -12.106 1.00 75.19 101 SER A C 1
ATOM 783 O O . SER A 1 101 ? -1.906 2.056 -11.823 1.00 75.19 101 SER A O 1
ATOM 785 N N . GLY A 1 102 ? -3.921 1.294 -11.220 1.00 79.94 102 GLY A N 1
ATOM 786 C CA . GLY A 1 102 ? -3.942 1.947 -9.906 1.00 79.94 102 GLY A CA 1
ATOM 787 C C . GLY A 1 102 ? -3.167 1.219 -8.803 1.00 79.94 102 GLY A C 1
ATOM 788 O O . GLY A 1 102 ? -3.031 -0.003 -8.814 1.00 79.94 102 GLY A O 1
ATOM 789 N N . GLU A 1 103 ? -2.656 1.976 -7.836 1.00 84.88 103 GLU A N 1
ATOM 790 C CA . GLU A 1 103 ? -1.802 1.438 -6.774 1.00 84.88 103 GLU A CA 1
ATOM 791 C C . GLU A 1 103 ? -2.625 0.815 -5.621 1.00 84.88 103 GLU A C 1
ATOM 793 O O . GLU A 1 103 ? -3.571 1.449 -5.137 1.00 84.88 103 GLU A O 1
ATOM 798 N N . PRO A 1 104 ? -2.290 -0.413 -5.161 1.00 86.06 104 PRO A N 1
ATOM 799 C CA . PRO A 1 104 ? -3.055 -1.115 -4.125 1.00 86.06 104 PRO A CA 1
ATOM 800 C C . PRO A 1 104 ? -3.184 -0.360 -2.800 1.00 86.06 104 PRO A C 1
ATOM 802 O O . PRO A 1 104 ? -4.230 -0.425 -2.161 1.00 86.06 104 PRO A O 1
ATOM 805 N N . ASP A 1 105 ? -2.145 0.362 -2.382 1.00 87.62 105 ASP A N 1
ATOM 806 C CA . ASP A 1 105 ? -2.147 1.136 -1.138 1.00 87.62 105 ASP A CA 1
ATOM 807 C C . ASP A 1 105 ? -3.209 2.246 -1.146 1.00 87.62 105 ASP A C 1
ATOM 809 O O . ASP A 1 105 ? -3.895 2.438 -0.144 1.00 87.62 105 ASP A O 1
ATOM 813 N N . GLN A 1 106 ? -3.436 2.905 -2.286 1.00 88.50 106 GLN A N 1
ATOM 814 C CA . GLN A 1 106 ? -4.488 3.919 -2.427 1.00 88.50 106 GLN A CA 1
ATOM 815 C C . GLN A 1 106 ? -5.881 3.317 -2.274 1.00 88.50 106 GLN A C 1
ATOM 817 O O . GLN A 1 106 ? -6.775 3.944 -1.707 1.00 88.50 106 GLN A O 1
ATOM 822 N N . PHE A 1 107 ? -6.075 2.114 -2.812 1.00 90.12 107 PHE A N 1
ATOM 823 C CA . PHE A 1 107 ? -7.350 1.415 -2.745 1.00 90.12 107 PHE A CA 1
ATOM 824 C C . PHE A 1 107 ? -7.655 0.933 -1.327 1.00 90.12 107 PHE A C 1
ATOM 826 O O . PHE A 1 107 ? -8.761 1.147 -0.840 1.00 90.12 107 PHE A O 1
ATOM 833 N N . HIS A 1 108 ? -6.661 0.373 -0.637 1.00 92.25 108 HIS A N 1
ATOM 834 C CA . HIS A 1 108 ? -6.807 -0.030 0.763 1.00 92.25 108 HIS A CA 1
ATOM 835 C C . HIS A 1 108 ? -6.981 1.168 1.695 1.00 92.25 108 HIS A C 1
ATOM 837 O O . HIS A 1 108 ? -7.798 1.108 2.606 1.00 92.25 108 HIS A O 1
ATOM 843 N N . ALA A 1 109 ? -6.287 2.284 1.452 1.00 93.06 109 ALA A N 1
ATOM 844 C CA . ALA A 1 109 ? -6.491 3.508 2.226 1.00 93.06 109 ALA A CA 1
ATOM 845 C C . ALA A 1 109 ? -7.934 4.030 2.103 1.00 93.06 109 ALA A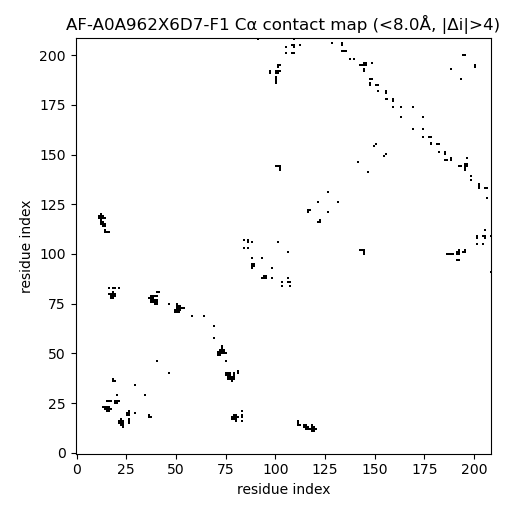 C 1
ATOM 847 O O . ALA A 1 109 ? -8.524 4.446 3.098 1.00 93.06 109 ALA A O 1
ATOM 848 N N . LEU A 1 110 ? -8.515 3.962 0.900 1.00 93.56 110 LEU A N 1
ATOM 849 C CA . LEU A 1 110 ? -9.916 4.308 0.659 1.00 93.56 110 LEU A CA 1
ATOM 850 C C . LEU A 1 110 ? -10.883 3.356 1.379 1.00 93.56 110 LEU A C 1
ATOM 852 O O . LEU A 1 110 ? -11.812 3.815 2.043 1.00 93.56 110 LEU A O 1
ATOM 856 N N . ASP A 1 111 ? -10.654 2.046 1.275 1.00 94.31 111 ASP A N 1
ATOM 857 C CA . ASP A 1 111 ? -11.498 1.030 1.915 1.00 94.31 111 ASP A CA 1
ATOM 858 C C . ASP A 1 111 ? -11.495 1.148 3.441 1.00 94.31 111 ASP A C 1
ATOM 860 O O . ASP A 1 111 ? -12.543 1.140 4.091 1.00 94.31 111 ASP A O 1
ATOM 864 N N . LEU A 1 112 ? -10.307 1.333 4.017 1.00 95.88 112 LEU A N 1
ATOM 865 C CA . LEU A 1 112 ? -10.121 1.472 5.455 1.00 95.88 112 LEU A CA 1
ATOM 866 C C . LEU A 1 112 ? -10.686 2.791 5.981 1.00 95.88 112 LEU A C 1
ATOM 868 O O . LEU A 1 112 ? -11.303 2.789 7.042 1.00 95.88 112 LEU A O 1
ATOM 872 N N . ALA A 1 113 ? -10.541 3.899 5.247 1.00 95.19 113 ALA A N 1
ATOM 873 C CA . ALA A 1 113 ? -11.160 5.167 5.633 1.00 95.19 113 ALA A CA 1
ATOM 874 C C . ALA A 1 113 ? -12.690 5.042 5.702 1.00 95.19 113 ALA A C 1
ATOM 876 O O . ALA A 1 113 ? -13.298 5.439 6.696 1.00 95.19 113 ALA A O 1
ATOM 877 N N . LYS A 1 114 ? -13.305 4.409 4.694 1.00 93.94 114 LYS A N 1
ATOM 878 C CA . LYS A 1 114 ? -14.748 4.141 4.685 1.00 93.94 114 LYS A CA 1
ATOM 879 C C . LYS A 1 114 ? -15.163 3.207 5.821 1.00 93.94 114 LYS A C 1
ATOM 881 O O . LYS A 1 114 ? -16.148 3.475 6.503 1.00 93.94 114 LYS A O 1
ATOM 886 N N . SER A 1 115 ? -14.399 2.144 6.051 1.00 95.50 115 SER A N 1
ATOM 887 C CA . SER A 1 115 ? -14.663 1.182 7.126 1.00 95.50 115 SER A CA 1
ATOM 888 C C . SER A 1 115 ? -14.565 1.827 8.514 1.00 95.50 115 SER A C 1
ATOM 890 O O . SER A 1 115 ? -15.374 1.528 9.385 1.00 95.50 115 SER A O 1
ATOM 892 N N . ALA A 1 116 ? -13.628 2.758 8.722 1.00 97.00 116 ALA A N 1
ATOM 893 C CA . ALA A 1 116 ? -13.493 3.485 9.984 1.00 97.00 116 ALA A CA 1
ATOM 894 C C . ALA A 1 116 ? -14.671 4.442 10.239 1.00 97.00 116 ALA A C 1
ATOM 896 O O . ALA A 1 116 ? -15.120 4.569 11.376 1.00 97.00 116 ALA A O 1
ATOM 897 N N . LEU A 1 117 ? -15.210 5.081 9.192 1.00 95.50 117 LEU A N 1
ATOM 898 C CA . LEU A 1 117 ? -16.444 5.870 9.303 1.00 95.50 117 LEU A CA 1
ATOM 899 C C . LEU A 1 117 ? -17.653 4.984 9.637 1.00 95.50 117 LEU A C 1
ATOM 901 O O . LEU A 1 117 ? -18.474 5.358 10.472 1.00 95.50 117 LEU A O 1
ATOM 905 N N . GLN A 1 118 ? -17.733 3.792 9.039 1.00 95.06 118 GLN A N 1
ATOM 906 C CA . GLN A 1 118 ? -18.786 2.817 9.339 1.00 95.06 118 GLN A CA 1
ATOM 907 C C . GLN A 1 118 ? -18.728 2.322 10.790 1.00 95.06 118 GLN A C 1
ATOM 909 O O . GLN A 1 118 ? -19.773 2.231 11.430 1.00 95.06 118 GLN A O 1
ATOM 914 N N . ASP A 1 119 ? -17.530 2.046 11.312 1.00 97.62 119 ASP A N 1
ATOM 915 C CA . ASP A 1 119 ? -17.302 1.683 12.719 1.00 97.62 119 ASP A CA 1
ATOM 916 C C . ASP A 1 119 ? -17.732 2.811 13.674 1.00 97.62 119 ASP A C 1
ATOM 918 O O . ASP A 1 119 ? -18.356 2.556 14.700 1.00 97.62 119 ASP A O 1
ATOM 922 N N . ALA A 1 120 ? -17.511 4.071 13.281 1.00 97.25 120 ALA A N 1
ATOM 923 C CA . ALA A 1 120 ? -17.995 5.244 14.013 1.00 97.25 120 ALA A CA 1
ATOM 924 C C . ALA A 1 120 ? -19.508 5.499 13.880 1.00 97.25 120 ALA A C 1
ATOM 926 O O . ALA A 1 120 ? -20.019 6.441 14.488 1.00 97.25 120 ALA A O 1
ATOM 927 N N . HIS A 1 121 ? -20.225 4.711 13.071 1.00 96.38 121 HIS A N 1
ATOM 928 C CA . HIS A 1 121 ? -21.617 4.958 12.683 1.00 96.38 121 HIS A CA 1
ATOM 929 C C . HIS A 1 121 ? -21.851 6.340 12.040 1.00 96.38 121 HIS A C 1
ATOM 931 O O . HIS A 1 121 ? -22.926 6.921 12.186 1.00 96.38 121 HIS A O 1
ATOM 937 N N . ILE A 1 122 ? -20.853 6.852 11.314 1.00 95.19 122 ILE A N 1
ATOM 938 C CA . ILE A 1 122 ? -20.904 8.124 10.584 1.00 95.19 122 ILE A CA 1
ATOM 939 C C . ILE A 1 122 ? -21.216 7.840 9.111 1.00 95.19 122 ILE A C 1
ATOM 941 O O . ILE A 1 122 ? -20.483 7.124 8.429 1.00 95.19 122 ILE A O 1
ATOM 945 N N . ASN A 1 123 ? -22.292 8.433 8.605 1.00 90.94 123 ASN A N 1
ATOM 946 C CA . ASN A 1 123 ? -22.686 8.406 7.200 1.00 90.94 123 ASN A CA 1
ATOM 947 C C . ASN A 1 123 ? -22.232 9.684 6.474 1.00 90.94 123 ASN A C 1
ATOM 949 O O . ASN A 1 123 ? -21.837 10.667 7.095 1.00 90.94 123 ASN A O 1
ATOM 953 N N . GLU A 1 124 ? -22.354 9.705 5.144 1.00 82.94 124 GLU A N 1
ATOM 954 C CA . GLU A 1 124 ? -21.947 10.838 4.286 1.00 82.94 124 GLU A CA 1
ATOM 955 C C . GLU A 1 124 ? -22.595 12.184 4.672 1.00 82.94 124 GLU A C 1
ATOM 957 O O . GLU A 1 124 ? -22.016 13.238 4.429 1.00 82.94 124 GLU A O 1
ATOM 962 N N . ASN A 1 125 ? -23.775 12.160 5.304 1.00 87.38 125 ASN A N 1
ATOM 963 C CA . ASN A 1 125 ? -24.503 13.362 5.729 1.00 87.38 125 ASN A CA 1
ATOM 964 C C . ASN A 1 125 ? -24.211 13.787 7.180 1.00 87.38 125 ASN A C 1
ATOM 966 O O . ASN A 1 125 ? -24.714 14.821 7.619 1.00 87.38 125 ASN A O 1
ATOM 970 N N . ASP A 1 126 ? -23.428 13.004 7.926 1.00 92.56 126 ASP A N 1
ATOM 971 C CA . ASP A 1 126 ? -23.187 13.219 9.359 1.00 92.56 126 ASP A CA 1
ATOM 972 C C . ASP A 1 126 ? -21.971 14.126 9.630 1.00 92.56 126 ASP A C 1
ATOM 974 O O . ASP A 1 126 ? -21.682 14.469 10.778 1.00 92.56 126 ASP A O 1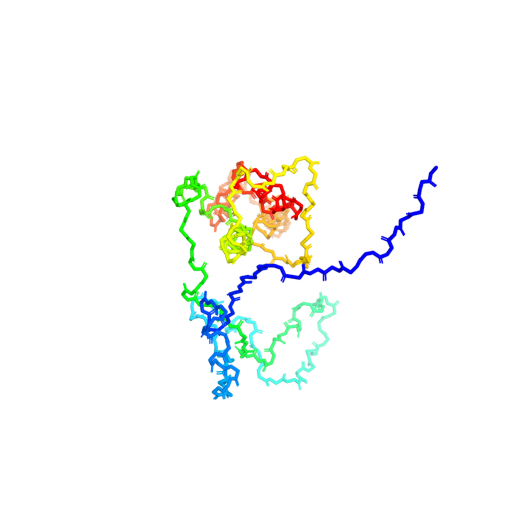
ATOM 978 N N . TYR A 1 127 ? -21.255 14.551 8.584 1.00 91.38 127 TYR A N 1
ATOM 979 C CA . TYR A 1 127 ? -20.109 15.453 8.683 1.00 91.38 127 TYR A CA 1
ATOM 980 C C . TYR A 1 127 ? -20.077 16.469 7.537 1.00 91.38 127 TYR A C 1
ATOM 982 O O . TYR A 1 127 ? -20.790 16.357 6.544 1.00 91.38 127 TYR A O 1
ATOM 990 N N . ARG A 1 128 ? -19.242 17.501 7.695 1.00 92.69 128 ARG A N 1
ATOM 991 C CA . ARG A 1 128 ? -19.018 18.546 6.689 1.00 92.69 128 ARG A CA 1
ATOM 992 C C . ARG A 1 128 ? -17.691 18.293 5.975 1.00 92.69 128 ARG A C 1
ATOM 994 O O . ARG A 1 128 ? -16.658 18.560 6.593 1.00 92.69 128 ARG A O 1
ATOM 1001 N N . PRO A 1 129 ? -17.678 17.832 4.711 1.00 89.50 129 PRO A N 1
ATOM 1002 C CA . PRO A 1 129 ? -16.440 17.521 3.996 1.00 89.50 129 PRO A CA 1
ATOM 1003 C C . PRO A 1 129 ? -15.433 18.679 3.980 1.00 89.50 129 PRO A C 1
ATOM 1005 O O . PRO A 1 129 ? -14.239 18.471 4.161 1.00 89.50 129 PRO A O 1
ATOM 1008 N N . GLU A 1 130 ? -15.907 19.920 3.859 1.00 91.94 130 GLU A N 1
ATOM 1009 C CA . GLU A 1 130 ? -15.077 21.128 3.861 1.00 91.94 130 GLU A CA 1
ATOM 1010 C C . GLU A 1 130 ? -14.436 21.461 5.221 1.00 91.94 130 GLU A C 1
ATOM 1012 O O . GLU A 1 130 ? -13.540 22.302 5.290 1.00 91.94 130 GLU A O 1
ATOM 1017 N N . ALA A 1 131 ? -14.898 20.829 6.303 1.00 93.19 131 ALA A N 1
ATOM 1018 C CA . ALA A 1 131 ? -14.376 20.987 7.659 1.00 93.19 131 ALA A CA 1
ATOM 1019 C C . ALA A 1 131 ? -13.692 19.711 8.189 1.00 93.19 131 ALA A C 1
ATOM 1021 O O . ALA A 1 131 ? -13.286 19.678 9.351 1.00 93.19 131 ALA A O 1
ATOM 1022 N N . THR A 1 132 ? -13.545 18.677 7.355 1.00 93.75 132 THR A N 1
ATOM 1023 C CA . THR A 1 132 ? -12.930 17.399 7.725 1.00 93.75 132 THR A CA 1
ATOM 1024 C C . THR A 1 132 ? -11.551 17.273 7.084 1.00 93.75 132 THR A C 1
ATOM 1026 O O . THR A 1 132 ? -11.401 17.295 5.866 1.00 93.75 132 THR A O 1
ATOM 1029 N N . GLY A 1 133 ? -10.518 17.138 7.917 1.00 94.62 133 GLY A N 1
ATOM 1030 C CA . GLY A 1 133 ? -9.147 16.907 7.463 1.00 94.62 133 GLY A CA 1
ATOM 1031 C C . GLY A 1 133 ? -8.832 15.419 7.328 1.00 94.62 133 GLY A C 1
ATOM 1032 O O . GLY A 1 133 ? -9.236 14.620 8.169 1.00 94.62 133 GLY A O 1
ATOM 1033 N N . ILE A 1 134 ? -8.055 15.056 6.306 1.00 95.19 134 ILE A N 1
ATOM 1034 C CA . ILE A 1 134 ? -7.507 13.704 6.138 1.00 95.19 134 ILE A CA 1
ATOM 1035 C C . ILE A 1 134 ? -5.993 13.787 6.290 1.00 95.19 134 ILE A C 1
ATOM 1037 O O . ILE A 1 134 ? -5.318 14.489 5.536 1.00 95.19 134 ILE A O 1
ATOM 1041 N N . ILE A 1 135 ? -5.463 13.048 7.261 1.00 94.38 135 ILE A N 1
ATOM 1042 C CA . ILE A 1 135 ? -4.030 12.951 7.528 1.00 94.38 135 ILE A CA 1
ATOM 1043 C C . ILE A 1 135 ? -3.626 11.497 7.308 1.00 94.38 135 ILE A C 1
ATOM 1045 O O . ILE A 1 135 ? -4.166 10.601 7.951 1.00 94.38 135 ILE A O 1
ATOM 1049 N N . LEU A 1 136 ? -2.681 11.266 6.397 1.00 92.75 136 LEU A N 1
ATOM 1050 C CA . LEU A 1 136 ? -2.211 9.929 6.045 1.00 92.75 136 LEU A CA 1
ATOM 1051 C C . LEU A 1 136 ? -0.698 9.838 6.239 1.00 92.75 136 LEU A C 1
ATOM 1053 O O . LEU A 1 136 ? 0.061 10.575 5.610 1.00 92.75 136 LEU A O 1
ATOM 1057 N N . GLY A 1 137 ? -0.264 8.910 7.092 1.00 91.69 137 GLY A N 1
ATOM 1058 C CA . GLY A 1 137 ? 1.136 8.511 7.179 1.00 91.69 137 GLY A CA 1
ATOM 1059 C C . GLY A 1 137 ? 1.469 7.556 6.039 1.00 91.69 137 GLY A C 1
ATOM 1060 O O . GLY A 1 137 ? 0.989 6.426 6.025 1.00 91.69 137 GLY A O 1
ATOM 1061 N N . HIS A 1 138 ? 2.281 8.000 5.082 1.00 87.88 138 HIS A N 1
ATOM 1062 C CA . HIS A 1 138 ? 2.693 7.186 3.939 1.00 87.88 138 HIS A CA 1
ATOM 1063 C C . HIS A 1 138 ? 4.167 7.425 3.618 1.00 87.88 138 HIS A C 1
ATOM 1065 O O . HIS A 1 138 ? 4.608 8.566 3.485 1.00 87.88 138 HIS A O 1
ATOM 1071 N N . GLY A 1 139 ? 4.934 6.338 3.546 1.00 81.50 139 GLY A N 1
ATOM 1072 C CA . GLY A 1 139 ? 6.340 6.372 3.164 1.00 81.50 139 GLY A CA 1
ATOM 1073 C C . GLY A 1 139 ? 6.495 6.339 1.649 1.00 81.50 139 GLY A C 1
ATOM 1074 O O . GLY A 1 139 ? 5.838 5.553 0.967 1.00 81.50 139 GLY A O 1
ATOM 1075 N N . ILE A 1 1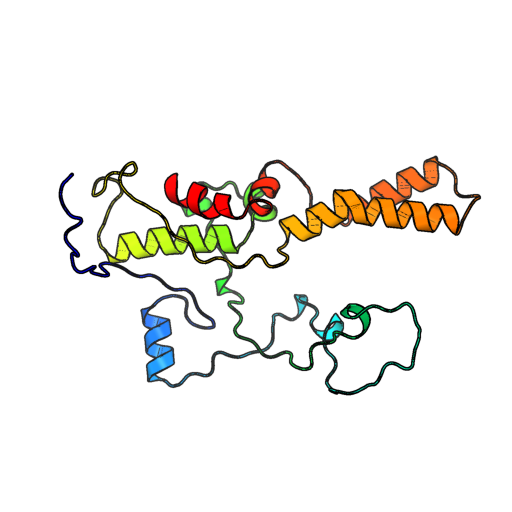40 ? 7.409 7.153 1.117 1.00 71.19 140 ILE A N 1
ATOM 1076 C CA . ILE A 1 140 ? 7.761 7.101 -0.303 1.00 71.19 140 ILE A CA 1
ATOM 1077 C C . ILE A 1 140 ? 8.651 5.875 -0.515 1.00 71.19 140 ILE A C 1
ATOM 1079 O O . ILE A 1 140 ? 9.860 5.909 -0.284 1.00 71.19 140 ILE A O 1
ATOM 1083 N N . HIS A 1 141 ? 8.040 4.780 -0.947 1.00 79.69 141 HIS A N 1
ATOM 1084 C CA . HIS A 1 141 ? 8.740 3.585 -1.399 1.00 79.69 141 HIS A CA 1
ATOM 1085 C C . HIS A 1 141 ? 8.500 3.395 -2.899 1.00 79.69 141 HIS A C 1
ATOM 1087 O O . HIS A 1 141 ? 7.437 3.788 -3.387 1.00 79.69 141 HIS A O 1
ATOM 1093 N N . PRO A 1 142 ? 9.457 2.808 -3.645 1.00 82.44 142 PRO A N 1
ATOM 1094 C CA . PRO A 1 142 ? 9.222 2.435 -5.031 1.00 82.44 142 PRO A CA 1
ATOM 1095 C C . PRO A 1 142 ? 7.962 1.575 -5.125 1.00 82.44 142 PRO A C 1
ATOM 1097 O O . PRO A 1 142 ? 7.890 0.481 -4.568 1.00 82.44 142 PRO A O 1
ATOM 1100 N N . ASN A 1 143 ? 6.966 2.113 -5.809 1.00 83.44 143 ASN A N 1
ATOM 1101 C CA . ASN A 1 143 ? 5.695 1.462 -6.077 1.00 83.44 143 ASN A CA 1
ATOM 1102 C C . ASN A 1 143 ? 5.607 1.121 -7.570 1.00 83.44 143 ASN A C 1
ATOM 1104 O O . ASN A 1 143 ? 6.512 1.436 -8.353 1.00 83.44 143 ASN A O 1
ATOM 1108 N N . ARG A 1 144 ? 4.538 0.451 -7.990 1.00 83.44 144 ARG A N 1
ATOM 1109 C CA . ARG A 1 144 ? 4.466 -0.075 -9.355 1.00 83.44 144 ARG A CA 1
ATOM 1110 C C . ARG A 1 144 ? 4.409 1.060 -10.379 1.00 83.44 144 ARG A C 1
ATOM 1112 O O . ARG A 1 144 ? 5.146 1.011 -11.361 1.00 83.44 144 ARG A O 1
ATOM 1119 N N . ALA A 1 145 ? 3.615 2.098 -10.127 1.00 84.50 145 ALA A N 1
ATOM 1120 C CA . ALA A 1 145 ? 3.516 3.276 -10.985 1.00 84.50 145 ALA A CA 1
ATOM 1121 C C . ALA A 1 145 ? 4.854 4.015 -11.135 1.00 84.50 145 ALA A C 1
ATOM 1123 O O . ALA A 1 145 ? 5.279 4.276 -12.258 1.00 84.50 145 ALA A O 1
ATOM 1124 N N . SER A 1 146 ? 5.544 4.321 -10.034 1.00 86.00 146 SER A N 1
ATOM 1125 C CA . SER A 1 146 ? 6.821 5.053 -10.067 1.00 86.00 146 SER A CA 1
ATOM 1126 C C . SER A 1 146 ? 7.915 4.273 -10.792 1.00 86.00 146 SER A C 1
ATOM 1128 O O . SER A 1 146 ? 8.596 4.832 -11.654 1.00 86.00 146 SER A O 1
ATOM 1130 N N . VAL A 1 147 ? 8.044 2.970 -10.523 1.00 89.00 147 VAL A N 1
ATOM 1131 C CA . VAL A 1 147 ? 9.008 2.102 -11.216 1.00 89.00 147 VAL A CA 1
ATOM 1132 C C . VAL A 1 147 ? 8.681 2.002 -12.705 1.00 89.00 147 VAL A C 1
ATOM 1134 O O . VAL A 1 147 ? 9.577 2.166 -13.533 1.00 89.00 147 VAL A O 1
ATOM 1137 N N . ASN A 1 148 ? 7.409 1.803 -13.061 1.00 89.00 148 ASN A N 1
ATOM 1138 C CA . ASN A 1 148 ? 6.979 1.745 -14.457 1.00 89.00 148 ASN A CA 1
ATOM 1139 C C . ASN A 1 148 ? 7.234 3.082 -15.180 1.00 89.00 148 ASN A C 1
ATOM 1141 O O . ASN A 1 148 ? 7.742 3.097 -16.299 1.00 89.00 148 ASN A O 1
ATOM 1145 N N . GLY A 1 149 ? 6.973 4.212 -14.516 1.00 88.81 149 GLY A N 1
ATOM 1146 C CA . GLY A 1 149 ? 7.263 5.554 -15.024 1.00 88.81 149 GLY A CA 1
ATOM 1147 C C . GLY A 1 149 ? 8.741 5.761 -15.345 1.00 88.81 149 GLY A C 1
ATOM 1148 O O . GLY A 1 149 ? 9.090 6.191 -16.447 1.00 88.81 149 GLY A O 1
ATOM 1149 N N . VAL A 1 150 ? 9.622 5.381 -14.417 1.00 91.12 150 VAL A N 1
ATOM 1150 C CA . VAL A 1 150 ? 11.079 5.427 -14.618 1.00 91.12 150 VAL A CA 1
ATOM 1151 C C . VAL A 1 150 ? 11.507 4.497 -15.757 1.00 91.12 150 VAL A C 1
ATOM 1153 O O . VAL A 1 150 ? 12.343 4.872 -16.583 1.00 91.12 150 VAL A O 1
ATOM 1156 N N . GLN A 1 151 ? 10.905 3.311 -15.870 1.00 92.31 151 GLN A N 1
ATOM 1157 C CA . GLN A 1 151 ? 11.196 2.387 -16.965 1.00 92.31 151 GLN A CA 1
ATOM 1158 C C . GLN A 1 151 ? 10.831 2.973 -18.335 1.00 92.31 151 GLN A C 1
ATOM 1160 O O . GLN A 1 151 ? 11.657 2.947 -19.251 1.00 92.31 151 GLN A O 1
ATOM 1165 N N . HIS A 1 152 ? 9.636 3.557 -18.465 1.00 90.31 152 HIS A N 1
ATOM 1166 C CA . HIS A 1 152 ? 9.149 4.160 -19.711 1.00 90.31 152 HIS A CA 1
ATOM 1167 C C . HIS A 1 152 ? 9.904 5.420 -20.130 1.00 90.31 152 HIS A C 1
ATOM 1169 O O . HIS A 1 152 ? 10.096 5.628 -21.334 1.00 90.31 152 HIS A O 1
ATOM 1175 N N .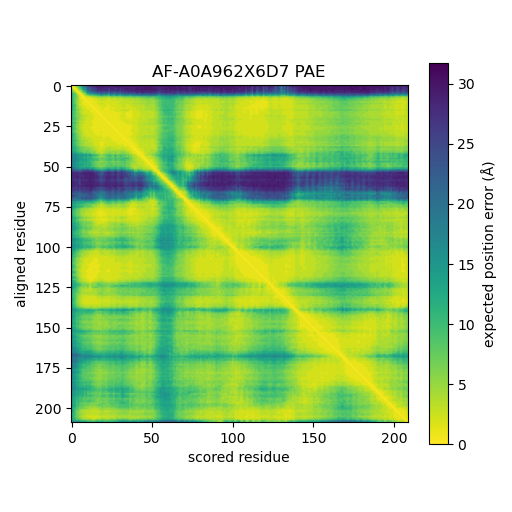 GLY A 1 153 ? 10.254 6.269 -19.159 1.00 88.50 153 GLY A N 1
ATOM 1176 C CA . GLY A 1 153 ? 10.816 7.600 -19.396 1.00 88.50 153 GLY A CA 1
ATOM 1177 C C . GLY A 1 153 ? 12.341 7.670 -19.385 1.00 88.50 153 GLY A C 1
ATOM 1178 O O . GLY A 1 153 ? 12.894 8.639 -19.892 1.00 88.50 153 GLY A O 1
ATOM 1179 N N . MET A 1 154 ? 13.021 6.675 -18.808 1.00 92.81 154 MET A N 1
ATOM 1180 C CA . MET A 1 154 ? 14.472 6.731 -18.612 1.00 92.81 154 MET A CA 1
ATOM 1181 C C . MET A 1 154 ? 15.166 5.420 -18.978 1.00 92.81 154 MET A C 1
ATOM 1183 O O . MET A 1 154 ? 16.041 5.418 -19.842 1.00 92.81 154 MET A O 1
ATOM 1187 N N . ILE A 1 155 ? 14.779 4.298 -18.364 1.00 94.81 155 ILE A N 1
ATOM 1188 C CA . ILE A 1 155 ? 15.561 3.051 -18.466 1.00 94.81 155 ILE A CA 1
ATOM 1189 C C . ILE A 1 155 ? 15.578 2.499 -19.889 1.00 94.81 155 ILE A C 1
ATOM 1191 O O . ILE A 1 155 ? 16.634 2.099 -20.374 1.00 94.81 155 ILE A O 1
ATOM 1195 N N . VAL A 1 156 ? 14.435 2.496 -20.584 1.00 94.31 156 VAL A N 1
ATOM 1196 C CA . VAL A 1 156 ? 14.380 2.008 -21.972 1.00 94.31 156 VAL A CA 1
ATOM 1197 C C . VAL A 1 156 ? 15.308 2.818 -22.876 1.00 94.31 156 VAL A C 1
ATOM 1199 O O . VAL A 1 156 ? 16.019 2.242 -23.696 1.00 94.31 156 VAL A O 1
ATOM 1202 N N . ASP A 1 157 ? 15.334 4.140 -22.718 1.00 91.56 157 ASP A N 1
ATOM 1203 C CA . ASP A 1 157 ? 16.148 5.008 -23.565 1.00 91.56 157 ASP A CA 1
ATOM 1204 C C . ASP A 1 157 ? 17.640 4.876 -23.24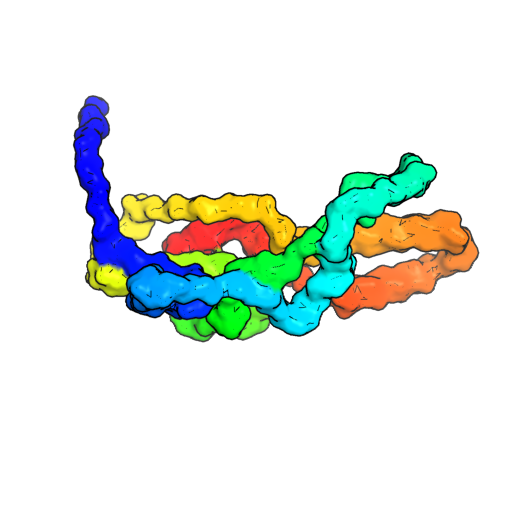6 1.00 91.56 157 ASP A C 1
ATOM 1206 O O . ASP A 1 157 ? 18.428 4.672 -24.169 1.00 91.56 157 ASP A O 1
ATOM 1210 N N . GLN A 1 158 ? 18.009 4.832 -21.961 1.00 94.56 158 GLN A N 1
ATOM 1211 C CA . GLN A 1 158 ? 19.382 4.546 -21.525 1.00 94.56 158 GLN A CA 1
ATOM 1212 C C . GLN A 1 158 ? 19.888 3.204 -22.060 1.00 94.56 158 GLN A C 1
ATOM 1214 O O . GLN A 1 158 ? 21.016 3.103 -22.541 1.00 94.56 158 GLN A O 1
ATOM 1219 N N . MET A 1 159 ? 19.052 2.164 -22.019 1.00 94.44 159 MET A N 1
ATOM 1220 C CA . MET A 1 159 ? 19.427 0.849 -22.529 1.00 94.44 159 MET A CA 1
ATOM 1221 C C . MET A 1 159 ? 19.636 0.871 -24.048 1.00 94.44 159 MET A C 1
ATOM 1223 O O . MET A 1 159 ? 20.569 0.251 -24.553 1.00 94.44 159 MET A O 1
ATOM 1227 N N . LEU A 1 160 ? 18.803 1.609 -24.788 1.00 92.94 160 LEU A N 1
ATOM 1228 C CA . LEU A 1 160 ? 18.965 1.777 -26.233 1.00 92.94 160 LEU A CA 1
ATOM 1229 C C . LEU A 1 160 ? 20.214 2.591 -26.590 1.00 92.94 160 LEU A C 1
ATOM 1231 O O . LEU A 1 160 ? 20.837 2.293 -27.607 1.00 92.94 160 LEU A O 1
ATOM 1235 N N . ASP A 1 161 ? 20.578 3.591 -25.787 1.00 92.06 161 ASP A N 1
ATOM 1236 C CA . ASP A 1 161 ? 21.813 4.361 -25.969 1.00 92.06 161 ASP A CA 1
ATOM 1237 C C . ASP A 1 161 ? 23.053 3.492 -25.730 1.00 92.06 161 ASP A C 1
ATOM 1239 O O . ASP A 1 161 ? 23.971 3.495 -26.551 1.00 92.06 161 ASP A O 1
ATOM 1243 N N . LEU A 1 162 ? 23.053 2.675 -24.671 1.00 94.38 162 LEU A N 1
ATOM 1244 C CA . LEU A 1 162 ? 24.124 1.709 -24.405 1.00 94.38 162 LEU A CA 1
ATOM 1245 C C . LEU A 1 162 ? 24.255 0.678 -25.531 1.00 94.38 162 LEU A C 1
ATOM 1247 O O . LEU A 1 162 ? 25.363 0.394 -25.982 1.00 94.38 162 LEU A O 1
ATOM 1251 N N . LEU A 1 163 ? 23.133 0.148 -26.025 1.00 93.12 163 LEU A N 1
ATOM 1252 C CA . LEU A 1 163 ? 23.134 -0.777 -27.158 1.00 93.12 163 LEU A CA 1
ATOM 1253 C C . LEU A 1 163 ? 23.646 -0.116 -28.439 1.00 93.12 163 LEU A C 1
ATOM 1255 O O . LEU A 1 163 ? 24.383 -0.752 -29.183 1.00 93.12 163 LEU A O 1
ATOM 1259 N N . ALA A 1 164 ? 23.291 1.143 -28.696 1.00 89.31 164 ALA A N 1
ATOM 1260 C CA . ALA A 1 164 ? 23.800 1.882 -29.848 1.00 89.31 164 ALA A CA 1
ATOM 1261 C C . ALA A 1 164 ? 25.313 2.132 -29.751 1.00 89.31 164 ALA A C 1
ATOM 1263 O O . ALA A 1 164 ? 26.012 2.023 -30.753 1.00 89.31 164 ALA A O 1
ATOM 1264 N N . ALA A 1 165 ? 25.826 2.416 -28.550 1.00 92.06 165 ALA A N 1
ATOM 1265 C CA . ALA A 1 165 ? 27.260 2.561 -28.317 1.00 92.06 165 ALA A CA 1
ATOM 1266 C C . ALA A 1 165 ? 28.017 1.230 -28.483 1.00 92.06 165 ALA A C 1
ATOM 1268 O O . ALA A 1 165 ? 29.112 1.210 -29.039 1.00 92.06 165 ALA A O 1
ATOM 1269 N N . ALA A 1 166 ? 27.431 0.119 -28.025 1.00 95.00 166 ALA A N 1
ATOM 1270 C CA . ALA A 1 166 ? 28.028 -1.212 -28.129 1.00 95.00 166 ALA A CA 1
ATOM 1271 C C . ALA A 1 166 ? 27.914 -1.828 -29.536 1.00 95.00 166 ALA A C 1
ATOM 1273 O O . ALA A 1 166 ? 28.741 -2.657 -29.909 1.00 95.00 166 ALA A O 1
ATOM 1274 N N . LEU A 1 167 ? 26.897 -1.439 -30.313 1.00 94.50 167 LEU A N 1
ATOM 1275 C CA . LEU A 1 167 ? 26.605 -1.952 -31.654 1.00 94.50 167 LEU A CA 1
ATOM 1276 C C . LEU A 1 167 ? 26.397 -0.786 -32.644 1.00 94.50 167 LEU A C 1
ATOM 1278 O O . LEU A 1 167 ? 25.253 -0.497 -33.012 1.00 94.50 167 LEU A O 1
ATOM 1282 N N . PRO A 1 168 ? 27.478 -0.132 -33.115 1.00 88.81 168 PRO A N 1
ATOM 1283 C CA . PRO A 1 168 ? 27.387 1.058 -33.971 1.00 88.81 168 PRO A CA 1
ATOM 1284 C C . PRO A 1 168 ? 26.660 0.824 -35.304 1.00 88.81 168 PRO A C 1
ATOM 1286 O O . PRO A 1 168 ? 26.041 1.736 -35.841 1.00 88.81 168 PRO A O 1
ATOM 1289 N N . GLU A 1 169 ? 26.686 -0.411 -35.811 1.00 93.69 169 GLU A N 1
ATOM 1290 C CA . GLU A 1 169 ? 26.044 -0.818 -37.071 1.00 93.69 169 GLU A CA 1
ATOM 1291 C C . GLU A 1 169 ? 24.516 -1.003 -36.953 1.00 93.69 169 GLU A C 1
ATOM 1293 O O . GLU A 1 169 ? 23.833 -1.340 -37.924 1.00 93.69 169 GLU A O 1
ATOM 1298 N N . MET A 1 170 ? 23.941 -0.835 -35.757 1.00 92.62 170 MET A N 1
ATOM 1299 C CA . MET A 1 170 ? 22.508 -1.022 -35.544 1.00 92.62 170 MET A CA 1
ATOM 1300 C C . MET A 1 170 ? 21.696 0.050 -36.282 1.00 92.62 170 MET A C 1
ATOM 1302 O O . MET A 1 170 ? 21.750 1.239 -35.966 1.00 92.62 170 MET A O 1
ATOM 1306 N N . SER A 1 171 ? 20.850 -0.385 -37.220 1.00 93.38 171 SER A N 1
ATOM 1307 C CA . SER A 1 171 ? 19.986 0.528 -37.969 1.00 93.38 171 SER A CA 1
ATOM 1308 C C . SER A 1 171 ? 18.975 1.252 -37.068 1.00 93.38 171 SER A C 1
ATOM 1310 O O . SER A 1 171 ? 18.476 0.717 -36.070 1.00 93.38 171 SER A O 1
ATOM 1312 N N . ALA A 1 172 ? 18.593 2.469 -37.464 1.00 90.25 172 ALA A N 1
ATOM 1313 C CA . ALA A 1 172 ? 17.570 3.245 -36.760 1.00 90.25 172 ALA A CA 1
ATOM 1314 C C . ALA A 1 172 ? 16.212 2.517 -36.698 1.00 90.25 172 ALA A C 1
ATOM 1316 O O . ALA A 1 172 ? 15.459 2.676 -35.737 1.00 90.25 172 ALA A O 1
ATOM 1317 N N . GLU A 1 173 ? 15.896 1.703 -37.708 1.00 94.19 173 GLU A N 1
ATOM 1318 C CA . GLU A 1 173 ? 14.692 0.872 -37.727 1.00 94.19 173 GLU A CA 1
ATOM 1319 C C . GLU A 1 173 ? 14.750 -0.229 -36.670 1.00 94.19 173 GLU A C 1
ATOM 1321 O O . GLU A 1 173 ? 13.816 -0.366 -35.878 1.00 94.19 173 GLU A O 1
ATOM 1326 N N . ARG A 1 174 ? 15.881 -0.941 -36.573 1.00 92.88 174 ARG A N 1
ATOM 1327 C CA . ARG A 1 174 ? 16.081 -1.961 -35.541 1.00 92.88 174 ARG A CA 1
ATOM 1328 C C . ARG A 1 174 ? 16.002 -1.362 -34.139 1.00 92.88 174 ARG A C 1
ATOM 1330 O O . ARG A 1 174 ? 15.392 -1.964 -33.259 1.00 92.88 174 ARG A O 1
ATOM 1337 N N . ARG A 1 175 ? 16.544 -0.155 -33.942 1.00 91.75 175 ARG A N 1
ATOM 1338 C CA . ARG A 1 175 ? 16.452 0.578 -32.670 1.00 91.75 175 ARG A CA 1
ATOM 1339 C C . ARG A 1 175 ? 15.004 0.923 -32.298 1.00 91.75 175 ARG A C 1
ATOM 1341 O O . ARG A 1 175 ? 14.615 0.746 -31.144 1.00 91.75 175 ARG A O 1
ATOM 1348 N N . ARG A 1 176 ? 14.191 1.391 -33.254 1.00 93.69 176 ARG A N 1
ATOM 1349 C CA . ARG A 1 176 ? 12.756 1.659 -33.027 1.00 93.69 176 ARG A CA 1
ATOM 1350 C C . ARG A 1 176 ? 11.989 0.387 -32.682 1.00 93.69 176 ARG A C 1
ATOM 1352 O O . ARG A 1 176 ? 11.160 0.407 -31.775 1.00 93.69 176 ARG A O 1
ATOM 1359 N N . GLU A 1 177 ? 12.292 -0.708 -33.369 1.00 94.88 177 GLU A N 1
ATOM 1360 C CA . GLU A 1 177 ? 11.661 -1.997 -33.108 1.00 94.88 177 GLU A CA 1
ATOM 1361 C C . GLU A 1 177 ? 12.014 -2.529 -31.712 1.00 94.88 177 GLU A C 1
ATOM 1363 O O . GLU A 1 177 ? 11.122 -2.915 -30.960 1.00 94.88 177 GLU A O 1
ATOM 1368 N N . LEU A 1 178 ? 13.285 -2.447 -31.305 1.00 94.31 178 LEU A N 1
ATOM 1369 C CA . LEU A 1 178 ? 13.703 -2.794 -29.943 1.00 94.31 178 LEU A CA 1
ATOM 1370 C C . LEU A 1 178 ? 13.000 -1.931 -28.894 1.00 94.31 178 LEU A C 1
ATOM 1372 O O . LEU A 1 178 ? 12.485 -2.468 -27.918 1.00 94.31 178 LEU A O 1
ATOM 1376 N N . ARG A 1 179 ? 12.899 -0.611 -29.108 1.00 94.44 179 ARG A N 1
ATOM 1377 C CA . ARG A 1 179 ? 12.135 0.274 -28.211 1.00 94.44 179 ARG A CA 1
ATOM 1378 C C . ARG A 1 179 ? 10.698 -0.217 -28.039 1.00 94.44 179 ARG A C 1
ATOM 1380 O O . ARG A 1 179 ? 10.204 -0.269 -26.915 1.00 94.44 179 ARG A O 1
ATOM 1387 N N . ARG A 1 180 ? 10.027 -0.561 -29.142 1.00 93.62 180 ARG A N 1
ATOM 1388 C CA . ARG A 1 180 ? 8.642 -1.049 -29.133 1.00 93.62 180 ARG A CA 1
ATOM 1389 C C . ARG A 1 180 ? 8.519 -2.355 -28.351 1.00 93.62 180 ARG A C 1
ATOM 1391 O O . ARG A 1 180 ? 7.635 -2.461 -27.506 1.00 93.62 180 ARG A O 1
ATOM 1398 N N . GLN A 1 181 ? 9.420 -3.307 -28.587 1.00 94.31 181 GLN A N 1
ATOM 1399 C CA . GLN A 1 181 ? 9.444 -4.585 -27.871 1.00 94.31 181 GLN A CA 1
ATOM 1400 C C . GLN A 1 181 ? 9.665 -4.387 -26.369 1.00 94.31 181 GLN A C 1
ATOM 1402 O O . GLN A 1 181 ? 8.902 -4.916 -25.564 1.00 94.31 181 GLN A O 1
ATOM 1407 N N . LEU A 1 182 ? 10.634 -3.554 -25.985 1.00 93.88 182 LEU A N 1
ATOM 1408 C CA . LEU A 1 182 ? 10.919 -3.264 -24.579 1.00 93.88 182 LEU A CA 1
ATOM 1409 C C . LEU A 1 182 ? 9.729 -2.615 -23.880 1.00 93.88 182 LEU A C 1
ATOM 1411 O O . LEU A 1 182 ? 9.338 -3.067 -22.811 1.00 93.88 182 LEU A O 1
ATOM 1415 N N . LYS A 1 183 ? 9.102 -1.611 -24.504 1.00 91.50 183 LYS A N 1
ATOM 1416 C CA . LYS A 1 183 ? 7.910 -0.964 -23.940 1.00 91.50 183 LYS A CA 1
ATOM 1417 C C . LYS A 1 183 ? 6.698 -1.893 -23.879 1.00 91.50 183 LYS A C 1
ATOM 1419 O O . LYS A 1 183 ? 5.900 -1.750 -22.965 1.00 91.50 183 LYS A O 1
ATOM 1424 N N . SER A 1 184 ? 6.567 -2.852 -24.799 1.00 91.56 184 SER A N 1
ATOM 1425 C CA . SER A 1 184 ? 5.473 -3.836 -24.766 1.00 91.56 184 SER A CA 1
ATOM 1426 C C . SER A 1 184 ? 5.574 -4.836 -23.610 1.00 91.56 184 SER A C 1
ATOM 1428 O O . SER A 1 184 ? 4.569 -5.428 -23.235 1.00 91.56 184 SER A O 1
ATOM 1430 N N . ALA A 1 185 ? 6.770 -5.006 -23.035 1.00 89.75 185 ALA A N 1
ATOM 1431 C CA . ALA A 1 185 ? 6.985 -5.818 -21.840 1.00 89.75 185 ALA A CA 1
ATOM 1432 C C . ALA A 1 185 ? 6.695 -5.054 -20.532 1.00 89.75 185 ALA A C 1
ATOM 1434 O O . ALA A 1 185 ? 6.713 -5.655 -19.459 1.00 89.75 185 ALA A O 1
ATOM 1435 N N . LEU A 1 186 ? 6.453 -3.740 -20.610 1.00 89.56 186 LEU A N 1
ATOM 1436 C CA . LEU A 1 186 ? 6.101 -2.897 -19.471 1.00 89.56 186 LEU A CA 1
ATOM 1437 C C . LEU A 1 186 ? 4.584 -2.799 -19.315 1.00 89.56 186 LEU A C 1
ATOM 1439 O O . LEU A 1 186 ? 3.825 -2.989 -20.268 1.00 89.56 186 LEU A O 1
ATOM 1443 N N . LEU A 1 187 ? 4.140 -2.435 -18.113 1.00 84.75 187 LEU A N 1
ATOM 1444 C CA . LEU A 1 187 ? 2.734 -2.113 -17.896 1.00 84.75 187 LEU A CA 1
ATOM 1445 C C . LEU A 1 187 ? 2.358 -0.863 -18.708 1.00 84.75 187 LEU A C 1
ATOM 1447 O O . LEU A 1 187 ? 3.176 0.064 -18.813 1.00 84.75 187 LEU A O 1
ATOM 1451 N N . PRO A 1 188 ? 1.132 -0.798 -19.259 1.00 83.56 188 PRO A N 1
ATOM 1452 C CA . PRO A 1 188 ? 0.641 0.410 -19.901 1.00 83.56 188 PRO A CA 1
ATOM 1453 C C . PRO A 1 188 ? 0.765 1.621 -18.973 1.00 83.56 188 PRO A C 1
ATOM 1455 O O . PRO A 1 188 ? 0.521 1.534 -17.771 1.00 83.56 188 PRO A O 1
ATOM 1458 N N . MET A 1 189 ? 1.168 2.750 -19.549 1.00 83.19 189 MET A N 1
ATOM 1459 C CA . MET A 1 189 ? 1.139 4.047 -18.885 1.00 83.19 189 MET A CA 1
ATOM 1460 C C . MET A 1 189 ? 0.035 4.884 -19.516 1.00 83.19 189 MET A C 1
ATOM 1462 O O . MET A 1 189 ? 0.139 5.298 -20.670 1.00 83.19 189 MET A O 1
ATOM 1466 N N . ASP A 1 190 ? -1.015 5.121 -18.745 1.00 83.75 190 ASP A N 1
ATOM 1467 C CA . ASP A 1 190 ? -2.193 5.896 -19.120 1.00 83.75 190 ASP A CA 1
ATOM 1468 C C . ASP A 1 190 ? -2.554 6.893 -18.007 1.00 83.75 190 ASP A C 1
ATOM 1470 O O . ASP A 1 190 ? -1.877 6.983 -16.977 1.00 83.75 190 ASP A O 1
ATOM 1474 N N . ALA A 1 191 ? -3.629 7.654 -18.210 1.00 82.44 191 ALA A N 1
ATOM 1475 C CA . ALA A 1 191 ? -4.111 8.621 -17.228 1.00 82.44 191 ALA A CA 1
ATOM 1476 C C . ALA A 1 191 ? -4.468 7.984 -15.870 1.00 82.44 191 ALA A C 1
ATOM 1478 O O . ALA A 1 191 ? -4.350 8.654 -14.845 1.00 82.44 191 ALA A O 1
ATOM 1479 N N . ASP A 1 192 ? -4.838 6.700 -15.842 1.00 81.00 192 ASP A N 1
ATOM 1480 C CA . ASP A 1 192 ? -5.214 5.983 -14.620 1.00 81.00 192 ASP A CA 1
ATOM 1481 C C . ASP A 1 192 ? -3.996 5.557 -13.784 1.00 81.00 192 ASP A C 1
ATOM 1483 O O . ASP A 1 192 ? -4.121 5.361 -12.573 1.00 81.00 192 ASP A O 1
ATOM 1487 N N . SER A 1 193 ? -2.811 5.468 -14.399 1.00 78.81 193 SER A N 1
ATOM 1488 C CA . SER A 1 193 ? -1.538 5.195 -13.712 1.00 78.81 193 SER A CA 1
ATOM 1489 C C . SER A 1 193 ? -0.919 6.426 -13.031 1.00 78.81 193 SER A C 1
ATOM 1491 O O . SER A 1 193 ? -0.195 6.295 -12.042 1.00 78.81 193 SER A O 1
ATOM 1493 N N . ILE A 1 194 ? -1.233 7.637 -13.511 1.00 81.19 194 ILE A N 1
ATOM 1494 C CA . ILE A 1 194 ? -0.653 8.898 -13.012 1.00 81.19 194 ILE A CA 1
ATOM 1495 C C . ILE A 1 194 ? -0.897 9.134 -11.513 1.00 81.19 194 ILE A C 1
ATOM 1497 O O . ILE A 1 194 ? 0.046 9.537 -10.829 1.00 81.19 194 ILE A O 1
ATOM 1501 N N . PRO A 1 195 ? -2.087 8.855 -10.942 1.00 82.56 195 PRO A N 1
ATOM 1502 C CA . PRO A 1 195 ? -2.307 8.983 -9.504 1.00 82.56 195 PRO A CA 1
ATOM 1503 C C . PRO A 1 195 ? -1.335 8.162 -8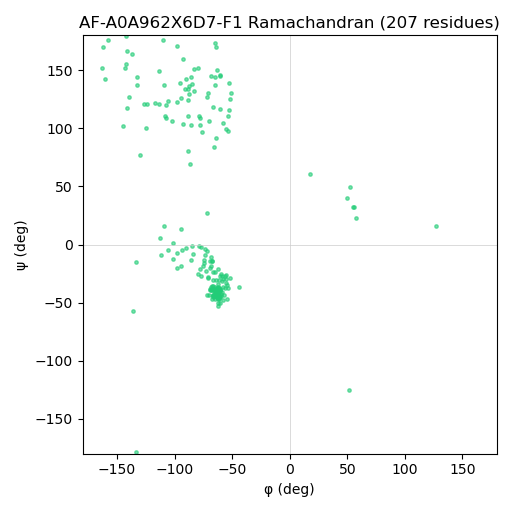.650 1.00 82.56 195 PRO A C 1
ATOM 1505 O O . PRO A 1 195 ? -1.058 8.547 -7.518 1.00 82.56 195 PRO A O 1
ATOM 1508 N N . GLY A 1 196 ? -0.795 7.058 -9.174 1.00 80.81 196 GLY A N 1
ATOM 1509 C CA . GLY A 1 196 ? 0.220 6.250 -8.495 1.00 80.81 196 GLY A CA 1
ATOM 1510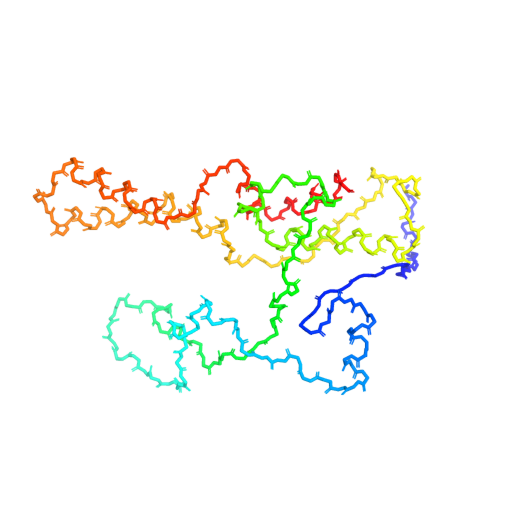 C C . GLY A 1 196 ? 1.582 6.937 -8.351 1.00 80.81 196 GLY A C 1
ATOM 1511 O O . GLY A 1 196 ? 2.380 6.543 -7.503 1.00 80.81 196 GLY A O 1
ATOM 1512 N N . LEU A 1 197 ? 1.845 7.981 -9.144 1.00 81.88 197 LEU A N 1
ATOM 1513 C CA . LEU A 1 197 ? 3.085 8.766 -9.117 1.00 81.88 197 LEU A CA 1
ATOM 1514 C C . LEU A 1 197 ? 3.065 9.889 -8.073 1.00 81.88 197 LEU A C 1
ATOM 1516 O O . LEU A 1 197 ? 4.100 10.494 -7.803 1.00 81.88 197 LEU A O 1
ATOM 1520 N N . VAL A 1 198 ? 1.891 10.203 -7.520 1.00 84.69 198 VAL A N 1
ATOM 1521 C CA . VAL A 1 198 ? 1.661 11.406 -6.717 1.00 84.69 198 VAL A CA 1
ATOM 1522 C C . VAL A 1 198 ? 1.100 10.994 -5.351 1.00 84.69 198 VAL A C 1
ATOM 1524 O O . VAL A 1 198 ? -0.095 10.718 -5.244 1.00 84.69 198 VAL A O 1
ATOM 1527 N N . PRO A 1 199 ? 1.922 10.950 -4.285 1.00 78.31 199 PRO A N 1
ATOM 1528 C CA . PRO A 1 199 ? 1.510 10.396 -2.990 1.00 78.31 199 PRO A CA 1
ATOM 1529 C C . PRO A 1 199 ? 0.257 11.049 -2.383 1.00 78.31 199 PRO A C 1
ATOM 1531 O O . PRO A 1 199 ? -0.609 10.363 -1.843 1.00 78.31 199 PRO A O 1
ATOM 1534 N N . ASN A 1 200 ? 0.091 12.368 -2.527 1.00 84.56 200 ASN A N 1
ATOM 1535 C CA . ASN A 1 200 ? -1.070 13.090 -1.994 1.00 84.56 200 ASN A CA 1
ATOM 1536 C C . ASN A 1 200 ? -2.385 12.810 -2.751 1.00 84.56 200 ASN A C 1
ATOM 1538 O O . ASN A 1 200 ? -3.443 13.253 -2.310 1.00 84.56 200 ASN A O 1
ATOM 1542 N N . MET A 1 201 ? -2.364 12.053 -3.854 1.00 86.12 201 MET A N 1
ATOM 1543 C CA . MET A 1 201 ? -3.597 11.620 -4.524 1.00 86.12 201 MET A CA 1
ATOM 1544 C C . MET A 1 201 ? -4.415 10.646 -3.672 1.00 86.12 201 MET A C 1
ATOM 1546 O O . MET A 1 201 ? -5.626 10.574 -3.854 1.00 86.12 201 MET A O 1
ATOM 1550 N N . MET A 1 202 ? -3.805 9.930 -2.720 1.00 88.19 202 MET A N 1
ATOM 1551 C CA . MET A 1 202 ? -4.543 9.038 -1.814 1.00 88.19 202 MET A CA 1
ATOM 1552 C C . MET A 1 202 ? -5.548 9.789 -0.950 1.00 88.19 202 MET A C 1
ATOM 1554 O O . MET A 1 202 ? -6.723 9.433 -0.919 1.00 88.19 202 MET A O 1
ATOM 1558 N N . THR A 1 203 ? -5.109 10.862 -0.291 1.00 92.00 203 THR A N 1
ATOM 1559 C CA . THR A 1 203 ? -5.999 11.681 0.539 1.00 92.00 203 THR A CA 1
ATOM 1560 C C . THR A 1 203 ? -7.035 12.398 -0.317 1.00 92.00 203 THR A C 1
ATOM 1562 O O . THR A 1 203 ? -8.193 12.473 0.076 1.00 92.00 203 THR A O 1
ATOM 1565 N N . GLY A 1 204 ? -6.670 12.825 -1.532 1.00 90.81 204 GLY A N 1
ATOM 1566 C CA . GLY A 1 204 ? -7.621 13.362 -2.509 1.00 90.81 204 GLY A CA 1
ATOM 1567 C C . GLY A 1 204 ? -8.684 12.349 -2.955 1.00 90.81 204 GLY A C 1
ATOM 1568 O O . GLY A 1 204 ? -9.838 12.724 -3.144 1.00 90.81 204 GLY A O 1
ATOM 1569 N N . ARG A 1 205 ? -8.338 11.063 -3.100 1.00 88.75 205 ARG A N 1
ATOM 1570 C CA . ARG A 1 205 ? -9.311 9.996 -3.399 1.00 88.75 205 ARG A CA 1
ATOM 1571 C C . ARG A 1 205 ? -10.274 9.766 -2.237 1.00 88.75 205 ARG A C 1
ATOM 1573 O O . ARG A 1 205 ? -11.463 9.642 -2.499 1.00 88.75 205 ARG A O 1
ATOM 1580 N N . ILE A 1 206 ? -9.766 9.739 -1.003 1.00 92.06 206 ILE A N 1
ATOM 1581 C CA . ILE A 1 206 ? -10.583 9.603 0.215 1.00 92.06 206 ILE A CA 1
ATOM 1582 C C . ILE A 1 206 ? -11.504 10.818 0.384 1.00 92.06 206 ILE A C 1
ATOM 1584 O O . ILE A 1 206 ? -12.664 10.664 0.714 1.00 92.06 206 ILE A O 1
ATOM 1588 N N . ALA A 1 207 ? -11.031 12.033 0.104 1.00 91.44 207 ALA A N 1
ATOM 1589 C CA . ALA A 1 207 ? -11.852 13.240 0.236 1.00 91.44 207 ALA A CA 1
ATOM 1590 C C . ALA A 1 207 ? -13.051 13.288 -0.732 1.00 91.44 207 ALA A C 1
ATOM 1592 O O . ALA A 1 207 ? -14.006 14.016 -0.485 1.00 91.44 207 ALA A O 1
ATOM 1593 N N . ASN A 1 208 ? -12.977 12.564 -1.854 1.00 86.25 208 ASN A N 1
ATOM 1594 C CA . ASN A 1 208 ? -13.970 12.602 -2.931 1.00 86.25 208 ASN A CA 1
ATOM 1595 C C . ASN A 1 208 ? -14.945 11.408 -2.927 1.00 86.25 208 ASN A C 1
ATOM 1597 O O . ASN A 1 208 ? -15.752 11.305 -3.854 1.00 86.25 208 ASN A O 1
ATOM 1601 N N . ARG A 1 209 ? -14.841 10.471 -1.978 1.00 78.50 209 ARG A N 1
ATOM 1602 C CA . ARG A 1 209 ? -15.623 9.226 -1.955 1.00 78.50 209 ARG A CA 1
ATOM 1603 C C . ARG A 1 209 ? -15.975 8.797 -0.543 1.00 78.50 209 ARG A C 1
ATOM 1605 O O . ARG A 1 209 ? -17.000 8.096 -0.435 1.00 78.50 209 ARG A O 1
#

pLDDT: mean 85.91, std 12.73, range [44.91, 98.56]

Solvent-accessible surface area (backbone atoms only — not comparable to full-atom values): 13092 Å² total; per-residue (Å²): 134,81,76,83,74,89,66,88,84,81,87,68,47,64,56,46,76,49,38,88,10,87,32,57,67,46,42,49,51,35,61,77,65,67,58,82,52,65,39,70,72,64,82,87,75,48,61,73,81,47,47,39,83,66,90,76,78,75,77,78,84,58,96,78,71,52,74,72,80,73,60,53,38,64,67,68,70,41,74,52,46,68,81,70,65,65,77,71,44,68,86,67,77,40,58,74,76,43,53,80,37,38,48,63,67,48,53,50,53,39,52,36,53,53,44,14,32,54,60,43,71,48,54,89,84,73,60,58,74,95,80,57,86,81,85,80,94,77,80,96,63,94,44,70,38,45,52,49,50,44,39,75,74,42,50,56,57,53,51,50,51,52,47,42,72,76,37,74,86,62,48,73,64,58,52,53,52,50,51,51,55,57,54,68,76,44,78,81,83,51,82,52,20,53,55,45,64,36,81,71,45,41,54,54,51,48,76,74,108

Sequence (209 aa):
MSATQNSDIAIVGMAGLFPQAENLAAYWANILGKRDAIDEPLPDWNANRFYEPVAGTTHEDDSRGGFLERAKIYTRRGGFLKELSRFNARAFGIMPVSVASGEPDQFHALDLAKSALQDAHINENDYRPEATGIILGHGIHPNRASVNGVQHGMIVDQMLDLLAAALPEMSAERRRELRRQLKSALLPMDADSIPGLVPNMMTGRIANR

Mean predicted aligned error: 7.87 Å

Secondary structure (DSSP, 8-state):
-----------------BTTBSSHHHHHHHHHTT----BPPPGGG-GGGTB-S-TT------TT--GGGS--BS---B---GGGG---GGGGT--HHHHHHS-HHHHHHHHHHHHHHHHTT--TTSS-GGG------------HHHHHHHIIIIIHHHHHHHHHHH-TT--HHHHHHHHHHHHHTSPP--TTTGGGG-TTHHHHHHHT-

Foldseek 3Di:
DDPPDPDDDDQLFFWDQWQQALTPVRVVVCVVVVPDSKDADDVVVVLVVQADQDDDPPPPDPPPDDPVNVRRDNDRIDTDSHVSLDADCVVVVHDPVLVLQDFSVLRVLLVGLVRRCVRSVHDPPNDDLVPDDDDDDDDDDDTQLNVLVCQLPPVLVVVLVVVCVVCVVQDPVNSVVSSVVSNVVGDDDDPSNVCVVPVCVSRVSNSVD

Nearest PDB structures (foldseek):
  9f48-assembly1_A  TM=6.846E-01  e=7.765E-03  Mycobacterium tuberculosis H37Rv
  2qo3-assembly1_B  TM=7.884E-01  e=2.450E-02  Saccharopolyspora erythraea
  8ee0-assembly1_A-2  TM=8.686E-01  e=9.182E-02  Saccharopolyspora erythraea
  6kog-assembly2_B  TM=7.448E-01  e=7.729E-02  Pyricularia oryzae 70-15
  8z5c-assembly1_B  TM=8.060E-01  e=5.145E-01  Helicobacter pylori

Radius of gyration: 23.05 Å; Cα contacts (8 Å, |Δi|>4): 184; chains: 1; bounding box: 61×53×62 Å